Protein AF-A0A1C7MJ15-F1 (afdb_monomer)

pLDDT: mean 75.65, std 23.58, range [19.42, 98.5]

Secondary structure (DSSP, 8-state):
----------------SSS---SSHHHHHHHTTSS------TT---SS-------S-EEEEEE---S---SSSEEEEEEEEPPPPBS---B-TTT-PBPP--B-HHHHHHHHHHHHHHIIIII-TTSTT-BTT---SS--GGGEEEEEE-STT-SHHHHHHHHHHHHHS---TTSEEE-TTS-EEEPHHHH------EEE-TTT-TTTTTTTT-HHHHHHHHHHHTSHHHHHHHHHHHHHHHHHGGGSTTS---GGGHHHHHHHHHHH-TT--SSPPTT-EEEEEEEPPGGGPPPEEEEEEE-TTT--SPEEEPPTT---TT-EEHHHHHHHHGGG---SHHHHHHHHT-SSTTTGGGG--

Radius of gyration: 23.93 Å; Cα contacts (8 Å, |Δi|>4): 622; chains: 1; bounding box: 67×89×54 Å

Foldseek 3Di:
DDDDDDDDDDDDDDDDDDPDDPFFDLLLLVLLVVDDDDPPPPPDDDDADDNAPPLFFKFKKFADDDPDDADFEFRIKTKTWFFFFWPAWAADLQQRATAATGHDPRRLQQLLLLLLLVLCQAVDPPHSHHNPPADQAAHDLVRMAIEGECGRNHCRRVSSVVSSVCNNHPAEQVLWDQDPVRDIDADPPNNDHDHDYHYQYQQAHVRSPLSHLQQVSSVVSVVVCVDPVNVVVQVVCVVVLVVCVVVQDPDDSRSSRVVSSQVVVCSVPVVSDDHQAHRKMKMWTWTDDHPPPAIFTWIWIARTNVGSDTDTRDPPPDPDPSHGGPVVVCVVRVVSTDRDPCSSCVNRVNCVTSPNVVVND

Nearest PDB structures (foldseek):
  9f9p-assembly1_A  TM=3.723E-01  e=2.523E+00  Trypanosoma cruzi
  9bgm-assembly1_c  TM=3.874E-01  e=7.652E+00  Pseudomonas phage vB_PaeP_DEV
  7okv-assembly1_A  TM=1.945E-01  e=2.835E+00  Homo sapiens

Mean predicted aligned error: 11.23 Å

Organism: Grifola frondosa (NCBI:txid5627)

Sequence (361 aa):
MRSLDHPSGRRPHSQDSICTYRFWIVSCIQALNSQEHDLQRLIQFEGQRATFRMTQAIDLRVENVPAEVIGVLSAGVVLFARHGDRLEFFQDPFTYDPSGTTLTPLGSVQEFQLGTFLRSTYLNQHSPSFIEGISADVVDINQLIVRADAAGEGNIILQSVTGLLQGLFPPTPHNNITLANGTTVITPLGGYQYIPVESVEPDEDISLNSFTSCPNFDQHTADFYASPLFLAEAAQAAPFLAELQPFADNRSIDFTNMFNIFDFATALDPEVAGIVDYAAVVALELHGGAHGAEPTVSIKFKNGTSDPKLHTLHLFGSHATNGVPLSQFIDLLAPAAVNSTQEWCTLCNQTTLRGCSVFNT

Solvent-accessible surface area (backbone atoms only — not comparable to full-atom values): 20496 Å² total; per-residue (Å²): 134,89,79,90,84,88,90,86,85,85,84,84,89,75,94,84,83,89,87,83,87,80,57,62,63,55,37,46,48,56,44,64,72,74,63,90,78,80,97,81,57,94,83,56,98,74,79,98,73,86,82,54,82,73,76,50,44,34,44,38,36,42,46,43,87,66,101,72,68,89,32,76,46,24,45,26,37,42,33,40,28,34,40,28,41,50,55,74,65,51,54,42,72,53,52,58,48,51,37,62,42,46,59,35,76,66,6,37,51,34,13,22,51,41,13,37,50,50,25,54,40,35,54,28,86,86,30,87,50,19,33,65,88,57,60,55,70,61,79,52,72,90,36,48,47,40,35,22,40,48,40,53,41,37,59,34,39,53,50,18,49,52,24,19,46,46,27,41,38,46,54,30,72,80,38,53,50,76,43,97,86,72,51,73,50,57,35,66,85,64,6,46,64,90,73,78,68,45,74,38,42,42,60,80,38,49,72,68,50,63,62,44,87,17,57,47,50,31,50,49,43,52,50,48,63,69,29,72,68,46,48,51,49,40,63,68,45,43,67,60,36,65,69,40,43,86,76,46,68,92,56,70,66,51,68,72,36,44,66,49,52,49,52,52,45,32,72,76,38,79,83,54,80,90,66,84,43,48,26,14,37,40,37,42,38,35,27,33,19,53,94,78,44,76,38,21,41,26,42,28,40,26,59,14,76,84,42,92,53,75,42,80,53,71,57,97,87,41,84,55,88,70,34,44,48,45,66,60,54,48,66,74,45,52,88,61,42,58,80,43,68,69,55,43,22,61,69,19,69,31,55,66,60,60,63,20,44,83,74,68,121

Structure (mmCIF, N/CA/C/O backbone):
data_AF-A0A1C7MJ15-F1
#
_entry.id   AF-A0A1C7MJ15-F1
#
loop_
_atom_site.group_PDB
_atom_site.id
_atom_site.type_symbol
_atom_site.label_atom_id
_atom_site.label_alt_id
_atom_site.label_comp_id
_atom_site.label_asym_id
_atom_site.label_entity_id
_atom_site.label_seq_id
_atom_site.pdbx_PDB_ins_code
_atom_site.Cartn_x
_atom_site.Cartn_y
_atom_site.Cartn_z
_atom_site.occupancy
_atom_site.B_iso_or_equiv
_atom_site.auth_seq_id
_atom_site.auth_comp_id
_atom_site.auth_asym_id
_atom_site.auth_atom_id
_atom_site.pdbx_PDB_model_num
ATOM 1 N N . MET A 1 1 ? -33.254 65.081 23.311 1.00 33.97 1 MET A N 1
ATOM 2 C CA . MET A 1 1 ? -32.796 64.955 21.911 1.00 33.97 1 MET A CA 1
ATOM 3 C C . MET A 1 1 ? -31.736 63.862 21.867 1.00 33.97 1 MET A C 1
ATOM 5 O O . MET A 1 1 ? -30.704 64.095 22.468 1.00 33.97 1 MET A O 1
ATOM 9 N N . ARG A 1 2 ? -32.072 62.717 21.230 1.00 29.64 2 ARG A N 1
ATOM 10 C CA . ARG A 1 2 ? -31.244 61.679 20.541 1.00 29.64 2 ARG A CA 1
ATOM 11 C C . ARG A 1 2 ? -29.951 61.199 21.247 1.00 29.64 2 ARG A C 1
ATOM 13 O O . ARG A 1 2 ? -29.119 62.036 21.542 1.00 29.64 2 ARG A O 1
ATOM 20 N N . SER A 1 3 ? -29.614 59.920 21.462 1.00 28.12 3 SER A N 1
ATOM 21 C CA . SER A 1 3 ? -30.084 58.552 21.110 1.00 28.12 3 SER A CA 1
ATOM 22 C C . SER A 1 3 ? -29.228 57.588 21.990 1.00 28.12 3 SER A C 1
ATOM 24 O O . SER A 1 3 ? -28.028 57.834 22.054 1.00 28.12 3 SER A O 1
ATOM 26 N N . LEU A 1 4 ? -29.745 56.729 22.895 1.00 31.31 4 LEU A N 1
ATOM 27 C CA . LEU A 1 4 ? -30.066 55.268 22.789 1.00 31.31 4 LEU A CA 1
ATOM 28 C C . LEU A 1 4 ? -29.073 54.447 21.924 1.00 31.31 4 LEU A C 1
ATOM 30 O O . LEU A 1 4 ? -28.768 54.914 20.830 1.00 31.31 4 LEU A O 1
ATOM 34 N N . ASP A 1 5 ? -28.574 53.235 22.234 1.00 29.94 5 ASP A N 1
ATOM 35 C CA . ASP A 1 5 ? -28.727 52.239 23.323 1.00 29.94 5 ASP A CA 1
ATOM 36 C C . ASP A 1 5 ? -27.620 51.141 23.175 1.00 29.94 5 ASP A C 1
ATOM 38 O O . ASP A 1 5 ? -26.821 51.186 22.239 1.00 29.94 5 ASP A O 1
ATOM 42 N N . HIS A 1 6 ? -27.562 50.170 24.099 1.00 27.00 6 HIS A N 1
ATOM 43 C CA . HIS A 1 6 ? -26.529 49.121 24.294 1.00 27.00 6 HIS A CA 1
ATOM 44 C C . HIS A 1 6 ? -26.748 47.815 23.427 1.00 27.00 6 HIS A C 1
ATOM 46 O O . HIS A 1 6 ? -27.535 47.862 22.487 1.00 27.00 6 HIS A O 1
ATOM 52 N N . PRO A 1 7 ? -26.041 46.666 23.628 1.00 50.03 7 PRO A N 1
ATOM 53 C CA . PRO A 1 7 ? -25.280 45.890 22.621 1.00 50.03 7 PRO A CA 1
ATOM 54 C C . PRO A 1 7 ? -25.949 44.591 22.081 1.00 50.03 7 PRO A C 1
ATOM 56 O O . PRO A 1 7 ? -26.796 44.014 22.751 1.00 50.03 7 PRO A O 1
ATOM 59 N N . SER A 1 8 ? -25.523 44.057 20.915 1.00 24.91 8 SER A N 1
ATOM 60 C CA . SER A 1 8 ? -25.601 42.612 20.547 1.00 24.91 8 SER A CA 1
ATOM 61 C C . SER A 1 8 ? -25.063 42.291 19.132 1.00 24.91 8 SER A C 1
ATOM 63 O O . SER A 1 8 ? -25.245 43.071 18.206 1.00 24.91 8 SER A O 1
ATOM 65 N N . GLY A 1 9 ? -24.493 41.086 18.953 1.00 23.42 9 GLY A N 1
ATOM 66 C CA . GLY A 1 9 ? -24.877 40.211 17.829 1.00 23.42 9 GLY A CA 1
ATOM 67 C C . GLY A 1 9 ? -23.938 40.010 16.623 1.00 23.42 9 GLY A C 1
ATOM 68 O O . GLY A 1 9 ? -23.895 40.833 15.723 1.00 23.42 9 GLY A O 1
ATOM 69 N N . ARG A 1 10 ? -23.390 38.782 16.545 1.00 23.80 10 ARG A N 1
ATOM 70 C CA . ARG A 1 10 ? -23.118 37.946 15.344 1.00 23.80 10 ARG A CA 1
ATOM 71 C C . ARG A 1 10 ? -22.012 38.366 14.354 1.00 23.80 10 ARG A C 1
ATOM 73 O O . ARG A 1 10 ? -22.190 39.249 13.527 1.00 23.80 10 ARG A O 1
ATOM 80 N N . ARG A 1 11 ? -20.939 37.561 14.319 1.00 24.14 11 ARG A N 1
ATOM 81 C CA . ARG A 1 11 ? -20.181 37.263 13.086 1.00 24.14 11 ARG A CA 1
ATOM 82 C C . ARG A 1 11 ? -20.786 36.010 12.429 1.00 24.14 11 ARG A C 1
ATOM 84 O O . ARG A 1 11 ? -21.105 35.083 13.175 1.00 24.14 11 ARG A O 1
ATOM 91 N N . PRO A 1 12 ? -20.959 35.956 11.098 1.00 26.78 12 PRO A N 1
ATOM 92 C CA . PRO A 1 12 ? -21.366 34.744 10.404 1.00 26.78 12 PRO A CA 1
ATOM 93 C C . PRO A 1 12 ? -20.171 33.862 10.002 1.00 26.78 12 PRO A C 1
ATOM 95 O O . PRO A 1 12 ? -19.040 34.322 9.868 1.00 26.78 12 PRO A O 1
ATOM 98 N N . HIS A 1 13 ? -20.517 32.588 9.840 1.00 27.05 13 HIS A N 1
ATOM 99 C CA . HIS A 1 13 ? -19.776 31.403 9.414 1.00 27.05 13 HIS A CA 1
ATOM 100 C C . HIS A 1 13 ? -18.853 31.525 8.187 1.00 27.05 13 HIS A C 1
ATOM 102 O O . HIS A 1 13 ? -19.197 32.165 7.198 1.00 27.05 13 HIS A O 1
ATOM 108 N N . SER A 1 14 ? -17.744 30.781 8.245 1.00 25.73 14 SER A N 1
ATOM 109 C CA . SER A 1 14 ? -17.319 29.710 7.306 1.00 25.73 14 SER A CA 1
ATOM 110 C C . SER A 1 14 ? -16.142 28.994 8.010 1.00 25.73 14 SER A C 1
ATOM 112 O O . SER A 1 14 ? -15.111 29.606 8.242 1.00 25.73 14 SER A O 1
ATOM 114 N N . GLN A 1 15 ? -16.266 27.843 8.690 1.00 27.19 15 GLN A N 1
ATOM 115 C CA . GLN A 1 15 ? -16.559 26.492 8.186 1.00 27.19 15 GLN A CA 1
ATOM 116 C C . GLN A 1 15 ? -16.455 26.387 6.670 1.00 27.19 15 GLN A C 1
ATOM 118 O O . GLN A 1 15 ? -17.468 26.530 6.012 1.00 27.19 15 GLN A O 1
ATOM 123 N N . ASP A 1 16 ? -15.227 26.234 6.166 1.00 24.45 16 ASP A N 1
ATOM 124 C CA . ASP A 1 16 ? -14.891 25.567 4.896 1.00 24.45 16 ASP A CA 1
ATOM 125 C C . ASP A 1 16 ? -13.363 25.593 4.713 1.00 24.45 16 ASP A C 1
ATOM 127 O O . ASP A 1 16 ? -12.819 26.480 4.062 1.00 24.45 16 ASP A O 1
ATOM 131 N N . SER A 1 17 ? -12.629 24.667 5.345 1.00 23.62 17 SER A N 1
ATOM 132 C CA . SER A 1 17 ? -11.206 24.423 5.003 1.00 23.62 17 SER A CA 1
ATOM 133 C C . SER A 1 17 ? -10.678 23.022 5.355 1.00 23.62 17 SER A C 1
ATOM 135 O O . SER A 1 17 ? -9.498 22.764 5.157 1.00 23.62 17 SER A O 1
ATOM 137 N N . ILE A 1 18 ? -11.499 22.098 5.874 1.00 23.34 18 ILE A N 1
ATOM 138 C CA . ILE A 1 18 ? -11.002 20.799 6.388 1.00 23.34 18 ILE A CA 1
ATOM 139 C C . ILE A 1 18 ? -11.317 19.619 5.442 1.00 23.34 18 ILE A C 1
ATOM 141 O O . ILE A 1 18 ? -10.916 18.491 5.686 1.00 23.34 18 ILE A O 1
ATOM 145 N N . CYS A 1 19 ? -11.946 19.856 4.289 1.00 19.95 19 CYS A N 1
ATOM 146 C CA . CYS A 1 19 ? -12.308 18.796 3.339 1.00 19.95 19 CYS A CA 1
ATOM 147 C C . CYS A 1 19 ? -11.664 18.981 1.957 1.00 19.95 19 CYS A C 1
ATOM 149 O O . CYS A 1 19 ? -12.378 19.025 0.967 1.00 19.95 19 CYS A O 1
ATOM 151 N N . THR A 1 20 ? -10.333 19.076 1.861 1.00 22.47 20 THR A N 1
ATOM 152 C CA . THR A 1 20 ? -9.628 19.026 0.557 1.00 22.47 20 THR A CA 1
ATOM 153 C C . THR A 1 20 ? -8.150 18.646 0.720 1.00 22.47 20 THR A C 1
ATOM 155 O O . THR A 1 20 ? -7.262 19.411 0.374 1.00 22.47 20 THR A O 1
ATOM 158 N N . TYR A 1 21 ? -7.859 17.455 1.251 1.00 26.75 21 TYR A N 1
ATOM 159 C CA . TYR A 1 21 ? -6.501 16.880 1.208 1.00 26.75 21 TYR A CA 1
ATOM 160 C C . TYR A 1 21 ? -6.553 15.379 0.877 1.00 26.75 21 TYR A C 1
ATOM 162 O O . TYR A 1 21 ? -6.098 14.514 1.626 1.00 26.75 21 TYR A O 1
ATOM 170 N N . ARG A 1 22 ? -7.160 15.059 -0.270 1.00 30.44 22 ARG A N 1
ATOM 171 C CA . ARG A 1 22 ? -7.011 13.764 -0.953 1.00 30.44 22 ARG A CA 1
ATOM 172 C C . ARG A 1 22 ? -5.872 13.934 -1.981 1.00 30.44 22 ARG A C 1
ATOM 174 O O . ARG A 1 22 ? -5.775 15.019 -2.535 1.00 30.44 22 ARG A O 1
ATOM 181 N N . PHE A 1 23 ? -5.048 12.904 -2.218 1.00 27.72 23 PHE A N 1
ATOM 182 C CA . PHE A 1 23 ? -4.055 12.784 -3.324 1.00 27.72 23 PHE A CA 1
ATOM 183 C C . PHE A 1 23 ? -2.546 13.078 -3.123 1.00 27.72 23 PHE A C 1
ATOM 185 O O . PHE A 1 23 ? -1.834 13.172 -4.114 1.00 27.72 23 PHE A O 1
ATOM 192 N N . TRP A 1 24 ? -1.977 13.110 -1.911 1.00 25.28 24 TRP A N 1
ATOM 193 C CA . TRP A 1 24 ? -0.539 13.462 -1.786 1.00 25.28 24 TRP A CA 1
ATOM 194 C C . TRP A 1 24 ? 0.456 12.290 -1.687 1.00 25.28 24 TRP A C 1
ATOM 196 O O . TRP A 1 24 ? 1.574 12.395 -2.184 1.00 25.28 24 TRP A O 1
ATOM 206 N N . ILE A 1 25 ? 0.107 11.170 -1.045 1.00 32.34 25 ILE A N 1
ATOM 207 C CA . ILE A 1 25 ? 1.150 10.236 -0.566 1.00 32.34 25 ILE A CA 1
ATOM 208 C C . ILE A 1 25 ? 1.485 9.125 -1.572 1.00 32.34 25 ILE A C 1
ATOM 210 O O . ILE A 1 25 ? 2.656 8.776 -1.716 1.00 32.34 25 ILE A O 1
ATOM 214 N N . VAL A 1 26 ? 0.504 8.610 -2.319 1.00 30.52 26 VAL A N 1
ATOM 215 C CA . VAL A 1 26 ? 0.747 7.487 -3.246 1.00 30.52 26 VAL A CA 1
ATOM 216 C C . VAL A 1 26 ? 1.611 7.925 -4.429 1.00 30.52 26 VAL A C 1
ATOM 218 O O . VAL A 1 26 ? 2.593 7.260 -4.761 1.00 30.52 26 VAL A O 1
ATOM 221 N N . SER A 1 27 ? 1.348 9.128 -4.947 1.00 27.78 27 SER A N 1
ATOM 222 C CA . SER A 1 27 ? 2.175 9.774 -5.966 1.00 27.78 27 SER A CA 1
ATOM 223 C C . SER A 1 27 ? 3.598 10.035 -5.474 1.00 27.78 27 SER A C 1
ATOM 225 O O . SER A 1 27 ? 4.510 10.037 -6.280 1.00 27.78 27 SER A O 1
ATOM 227 N N . CYS A 1 28 ? 3.832 10.202 -4.167 1.00 26.39 28 CYS A N 1
ATOM 228 C CA . CYS A 1 28 ? 5.169 10.449 -3.629 1.00 26.39 28 CYS A CA 1
ATOM 229 C C . CYS A 1 28 ? 6.007 9.166 -3.512 1.00 26.39 28 CYS A C 1
ATOM 231 O O . CYS A 1 28 ? 7.186 9.156 -3.858 1.00 26.39 28 CYS A O 1
ATOM 233 N N . ILE A 1 29 ? 5.383 8.057 -3.108 1.00 31.22 29 ILE A N 1
ATOM 234 C CA . ILE A 1 29 ? 6.012 6.726 -3.088 1.00 31.22 29 ILE A CA 1
ATOM 235 C C . ILE A 1 29 ? 6.327 6.262 -4.525 1.00 31.22 29 ILE A C 1
ATOM 237 O O . ILE A 1 29 ? 7.375 5.668 -4.764 1.00 31.22 29 ILE A O 1
ATOM 241 N N . GLN A 1 30 ? 5.481 6.616 -5.500 1.00 30.39 30 GLN A N 1
ATOM 242 C CA . GLN A 1 30 ? 5.707 6.341 -6.925 1.00 30.39 30 GLN A CA 1
ATOM 243 C C . GLN A 1 30 ? 6.674 7.346 -7.595 1.00 30.39 30 GLN A C 1
ATOM 245 O O . GLN A 1 30 ? 7.503 6.941 -8.406 1.00 30.39 30 GLN A O 1
ATOM 250 N N . ALA A 1 31 ? 6.664 8.632 -7.221 1.00 25.11 31 ALA A N 1
ATOM 251 C CA . ALA A 1 31 ? 7.573 9.658 -7.754 1.00 25.11 31 ALA A CA 1
ATOM 252 C C . ALA A 1 31 ? 9.009 9.528 -7.229 1.00 25.11 31 ALA A C 1
ATOM 254 O O . ALA A 1 31 ? 9.946 9.928 -7.924 1.00 25.11 31 ALA A O 1
ATOM 255 N N . LEU A 1 32 ? 9.216 8.902 -6.063 1.00 27.42 32 LEU A N 1
ATOM 256 C CA . LEU A 1 32 ? 10.549 8.524 -5.572 1.00 27.42 32 LEU A CA 1
ATOM 257 C C . LEU A 1 32 ? 11.255 7.484 -6.465 1.00 27.42 32 LEU A C 1
ATOM 259 O O . LEU A 1 32 ? 12.445 7.243 -6.288 1.00 27.42 32 LEU A O 1
ATOM 263 N N . ASN A 1 33 ? 10.556 6.928 -7.457 1.00 30.34 33 ASN A N 1
ATOM 264 C CA . ASN A 1 33 ? 11.110 6.058 -8.493 1.00 30.34 33 ASN A CA 1
ATOM 265 C C . ASN A 1 33 ? 11.647 6.848 -9.714 1.00 30.34 33 ASN A C 1
ATOM 267 O O . ASN A 1 33 ? 12.332 6.270 -10.546 1.00 30.34 33 ASN A O 1
ATOM 271 N N . SER A 1 34 ? 11.350 8.155 -9.827 1.00 27.22 34 SER A N 1
ATOM 272 C CA . SER A 1 34 ? 11.637 8.992 -11.016 1.00 27.22 34 SER A CA 1
ATOM 273 C C . SER A 1 34 ? 12.800 9.984 -10.856 1.00 27.22 34 SER A C 1
ATOM 275 O O . SER A 1 34 ? 13.049 10.813 -11.730 1.00 27.22 34 SER A O 1
ATOM 277 N N . GLN A 1 35 ? 13.523 9.930 -9.738 1.00 24.81 35 GLN A N 1
ATOM 278 C CA . GLN A 1 35 ? 14.730 10.730 -9.527 1.00 24.81 35 GLN A CA 1
ATOM 279 C C . GLN A 1 35 ? 15.922 9.784 -9.393 1.00 24.81 35 GLN A C 1
ATOM 281 O O . GLN A 1 35 ? 16.276 9.352 -8.297 1.00 24.81 35 GLN A O 1
ATOM 286 N N . GLU A 1 36 ? 16.511 9.453 -10.543 1.00 31.14 36 GLU A N 1
ATOM 287 C CA . GLU A 1 36 ? 17.821 8.817 -10.652 1.00 31.14 36 GLU A CA 1
ATOM 288 C C . GLU A 1 36 ? 18.853 9.594 -9.832 1.00 31.14 36 GLU A C 1
ATOM 290 O O . GLU A 1 36 ? 19.217 10.708 -10.188 1.00 31.14 36 GLU A O 1
ATOM 295 N N . HIS A 1 37 ? 19.344 8.984 -8.757 1.00 24.02 37 HIS A N 1
ATOM 296 C CA . HIS A 1 37 ? 20.747 9.020 -8.353 1.00 24.02 37 HIS A CA 1
ATOM 297 C C . HIS A 1 37 ? 21.013 7.785 -7.469 1.00 24.02 37 HIS A C 1
ATOM 299 O O . HIS A 1 37 ? 20.326 7.573 -6.473 1.00 24.02 37 HIS A O 1
ATOM 305 N N . ASP A 1 38 ? 22.031 7.009 -7.854 1.00 26.08 38 ASP A N 1
ATOM 306 C CA . ASP A 1 38 ? 22.721 5.943 -7.103 1.00 26.08 38 ASP A CA 1
ATOM 307 C C . ASP A 1 38 ? 22.160 4.503 -7.115 1.00 26.08 38 ASP A C 1
ATOM 309 O O . ASP A 1 38 ? 21.721 3.959 -6.104 1.00 26.08 38 ASP A O 1
ATOM 313 N N . LEU A 1 39 ? 22.390 3.803 -8.235 1.00 25.59 39 LEU A N 1
ATOM 314 C CA . LEU A 1 39 ? 22.576 2.341 -8.281 1.00 25.59 39 LEU A CA 1
ATOM 315 C C . LEU A 1 39 ? 24.065 1.979 -8.098 1.00 25.59 39 LEU A C 1
ATOM 317 O O . LEU A 1 39 ? 24.718 1.474 -9.004 1.00 25.59 39 LEU A O 1
ATOM 321 N N . GLN A 1 40 ? 24.626 2.274 -6.921 1.00 22.27 40 GLN A N 1
ATOM 322 C CA . GLN A 1 40 ? 25.949 1.765 -6.504 1.00 22.27 40 GLN A CA 1
ATOM 323 C C . GLN A 1 40 ? 25.999 1.285 -5.042 1.00 22.27 40 GLN A C 1
ATOM 325 O O . GLN A 1 40 ? 27.068 1.191 -4.443 1.00 22.27 40 GLN A O 1
ATOM 330 N N . ARG A 1 41 ? 24.859 0.940 -4.431 1.00 23.42 41 ARG A N 1
ATOM 331 C CA . ARG A 1 41 ? 24.815 0.492 -3.025 1.00 23.42 41 ARG A CA 1
ATOM 332 C C . ARG A 1 41 ? 23.934 -0.733 -2.800 1.00 23.42 41 ARG A C 1
ATOM 334 O O . ARG A 1 41 ? 23.117 -0.749 -1.888 1.00 23.42 41 ARG A O 1
ATOM 341 N N . LEU A 1 42 ? 24.143 -1.793 -3.580 1.00 24.25 42 LEU A N 1
ATOM 342 C CA . LEU A 1 42 ? 23.574 -3.104 -3.240 1.00 24.25 42 LEU A CA 1
ATOM 343 C C . LEU A 1 42 ? 24.348 -3.823 -2.114 1.00 24.25 42 LEU A C 1
ATOM 345 O O . LEU A 1 42 ? 23.852 -4.797 -1.565 1.00 24.25 42 LEU A O 1
ATOM 349 N N . ILE A 1 43 ? 25.509 -3.310 -1.677 1.00 24.42 43 ILE A N 1
ATOM 350 C CA . ILE A 1 43 ? 26.205 -3.745 -0.451 1.00 24.42 43 ILE A CA 1
ATOM 351 C C . ILE A 1 43 ? 26.930 -2.543 0.180 1.00 24.42 43 ILE A C 1
ATOM 353 O O . ILE A 1 43 ? 28.133 -2.395 0.011 1.00 24.42 43 ILE A O 1
ATOM 357 N N . GLN A 1 44 ? 26.206 -1.653 0.868 1.00 19.42 44 GLN A N 1
ATOM 358 C CA . GLN A 1 44 ? 26.683 -0.873 2.028 1.00 19.42 44 GLN A CA 1
ATOM 359 C C . GLN A 1 44 ? 25.615 0.144 2.449 1.00 19.42 44 GLN A C 1
ATOM 361 O O . GLN A 1 44 ? 25.313 1.093 1.725 1.00 19.42 44 GLN A O 1
ATOM 366 N N . PHE A 1 45 ? 25.090 -0.038 3.664 1.00 28.56 45 PHE A N 1
ATOM 367 C CA . PHE A 1 45 ? 24.389 1.002 4.413 1.00 28.56 45 PHE A CA 1
ATOM 368 C C . PHE A 1 45 ? 25.261 2.260 4.479 1.00 28.56 45 PHE A C 1
ATOM 370 O O . PHE A 1 45 ? 26.245 2.269 5.208 1.00 28.56 45 PHE A O 1
ATOM 377 N N . GLU A 1 46 ? 24.900 3.309 3.743 1.00 22.03 46 GLU A N 1
ATOM 378 C CA . GLU A 1 46 ? 25.269 4.703 4.016 1.00 22.03 46 GLU A CA 1
ATOM 379 C C . GLU A 1 46 ? 24.487 5.603 3.035 1.00 22.03 46 GLU A C 1
ATOM 381 O O . GLU A 1 46 ? 24.337 5.276 1.863 1.00 22.03 46 GLU A O 1
ATOM 386 N N . GLY A 1 47 ? 23.971 6.737 3.510 1.00 23.05 47 GLY A N 1
ATOM 387 C CA . GLY A 1 47 ? 23.225 7.706 2.695 1.00 23.05 47 GLY A CA 1
ATOM 388 C C . GLY A 1 47 ? 21.706 7.526 2.759 1.00 23.05 47 GLY A C 1
ATOM 389 O O . GLY A 1 47 ? 21.119 6.680 2.100 1.00 23.05 47 GLY A O 1
ATOM 390 N N . GLN A 1 48 ? 21.059 8.337 3.589 1.00 26.55 48 GLN A N 1
ATOM 391 C CA . GLN A 1 48 ? 19.627 8.306 3.871 1.00 26.55 48 GLN A CA 1
ATOM 392 C C . GLN A 1 48 ? 18.761 8.611 2.638 1.00 26.55 48 GLN A C 1
ATOM 394 O O . GLN A 1 48 ? 18.599 9.776 2.288 1.00 26.55 48 GLN A O 1
ATOM 399 N N . ARG A 1 49 ? 18.156 7.582 2.038 1.00 25.88 49 ARG A N 1
ATOM 400 C CA . ARG A 1 49 ? 16.889 7.617 1.280 1.00 25.88 49 ARG A CA 1
ATOM 401 C C . ARG A 1 49 ? 16.424 6.169 1.131 1.00 25.88 49 ARG A C 1
ATOM 403 O O . ARG A 1 49 ? 17.008 5.399 0.383 1.00 25.88 49 ARG A O 1
ATOM 410 N N . ALA A 1 50 ? 15.423 5.781 1.910 1.00 24.27 50 ALA A N 1
ATOM 411 C CA . ALA A 1 50 ? 14.773 4.493 1.739 1.00 24.27 50 ALA A CA 1
ATOM 412 C C . ALA A 1 50 ? 13.736 4.635 0.617 1.00 24.27 50 ALA A C 1
ATOM 414 O O . ALA A 1 50 ? 12.739 5.339 0.779 1.00 24.27 50 ALA A O 1
ATOM 415 N N . THR A 1 51 ? 14.002 4.018 -0.532 1.00 25.11 51 THR A N 1
ATOM 416 C CA . THR A 1 51 ? 13.038 3.904 -1.629 1.00 25.11 51 THR A CA 1
ATOM 417 C C . THR A 1 51 ? 12.055 2.797 -1.268 1.00 25.11 51 THR A C 1
ATOM 419 O O . THR A 1 51 ? 12.368 1.615 -1.380 1.00 25.11 51 THR A O 1
ATOM 422 N N . PHE A 1 52 ? 10.875 3.170 -0.780 1.00 26.22 52 PHE A N 1
ATOM 423 C CA . PHE A 1 52 ? 9.790 2.221 -0.548 1.00 26.22 52 PHE A CA 1
ATOM 424 C C . PHE A 1 52 ? 9.005 2.064 -1.843 1.00 26.22 52 PHE A C 1
ATOM 426 O O . PHE A 1 52 ? 8.394 3.019 -2.304 1.00 26.22 52 PHE A O 1
ATOM 433 N N . ARG A 1 53 ? 8.990 0.865 -2.429 1.00 31.44 53 ARG A N 1
ATOM 434 C CA . ARG A 1 53 ? 7.958 0.498 -3.404 1.00 31.44 53 ARG A CA 1
ATOM 435 C C . ARG A 1 53 ? 6.813 -0.155 -2.637 1.00 31.44 53 ARG A C 1
ATOM 437 O O . ARG A 1 53 ? 6.864 -1.341 -2.339 1.00 31.44 53 ARG A O 1
ATOM 444 N N . MET A 1 54 ? 5.796 0.632 -2.292 1.00 35.69 54 MET A N 1
ATOM 445 C CA . MET A 1 54 ? 4.471 0.094 -1.978 1.00 35.69 54 MET A CA 1
ATOM 446 C C . MET A 1 54 ? 3.567 0.361 -3.167 1.00 35.69 54 MET A C 1
ATOM 448 O O . MET A 1 54 ? 2.874 1.367 -3.239 1.00 35.69 54 MET A O 1
ATOM 452 N N . THR A 1 55 ? 3.650 -0.534 -4.143 1.00 37.06 55 THR A N 1
ATOM 453 C CA . THR A 1 55 ? 2.817 -0.532 -5.349 1.00 37.06 55 THR A CA 1
ATOM 454 C C . THR A 1 55 ? 1.450 -1.181 -5.118 1.00 37.06 55 THR A C 1
ATOM 456 O O . THR A 1 55 ? 0.669 -1.267 -6.050 1.00 37.06 55 THR A O 1
ATOM 459 N N . GLN A 1 56 ? 1.167 -1.642 -3.894 1.00 52.81 56 GLN A N 1
ATOM 460 C CA . GLN A 1 56 ? 0.027 -2.490 -3.545 1.00 52.81 56 GLN A CA 1
ATOM 461 C C . GLN A 1 56 ? -0.380 -2.164 -2.108 1.00 52.81 56 GLN A C 1
ATOM 463 O O . GLN A 1 56 ? 0.199 -2.705 -1.164 1.00 52.81 56 GLN A O 1
ATOM 468 N N . ALA A 1 57 ? -1.279 -1.200 -1.921 1.00 52.12 57 ALA A N 1
ATOM 469 C CA . ALA A 1 57 ? -1.509 -0.623 -0.604 1.00 52.12 57 ALA A CA 1
ATOM 470 C C . ALA A 1 57 ? -2.976 -0.664 -0.180 1.00 52.12 57 ALA A C 1
ATOM 472 O O . ALA A 1 57 ? -3.882 -0.295 -0.924 1.00 52.12 57 ALA A O 1
ATOM 473 N N . ILE A 1 58 ? -3.184 -1.047 1.073 1.00 53.97 58 ILE A N 1
ATOM 474 C CA . ILE A 1 58 ? -4.372 -0.702 1.842 1.00 53.97 58 ILE A CA 1
ATOM 475 C C . ILE A 1 58 ? -4.148 0.719 2.368 1.00 53.97 58 ILE A C 1
ATOM 477 O O . ILE A 1 58 ? -3.229 0.911 3.161 1.00 53.97 58 ILE A O 1
ATOM 481 N N . ASP A 1 59 ? -4.950 1.691 1.922 1.00 47.06 59 ASP A N 1
ATOM 482 C CA . ASP A 1 59 ? -4.973 3.066 2.449 1.00 47.06 59 ASP A CA 1
ATOM 483 C C . ASP A 1 59 ? -6.010 3.127 3.573 1.00 47.06 59 ASP A C 1
ATOM 485 O O . ASP A 1 59 ? -7.221 3.125 3.343 1.00 47.06 59 ASP A O 1
ATOM 489 N N . LEU A 1 60 ? -5.514 3.115 4.806 1.00 44.62 60 LEU A N 1
ATOM 490 C CA . LEU A 1 60 ? -6.323 3.161 6.013 1.00 44.62 60 LEU A CA 1
ATOM 491 C C . LEU A 1 60 ? -6.068 4.481 6.732 1.00 44.62 60 LEU A C 1
ATOM 493 O O . LEU A 1 60 ? -4.965 4.736 7.220 1.00 44.62 60 LEU A O 1
ATOM 497 N N . ARG A 1 61 ? -7.107 5.305 6.836 1.00 58.72 61 ARG A N 1
ATOM 498 C CA . ARG A 1 61 ? -7.073 6.557 7.589 1.00 58.72 61 ARG A CA 1
ATOM 499 C C . ARG A 1 61 ? -7.866 6.392 8.860 1.00 58.72 61 ARG A C 1
ATOM 501 O O . ARG A 1 61 ? -9.054 6.081 8.810 1.00 58.72 61 ARG A O 1
ATOM 508 N N . VAL A 1 62 ? -7.198 6.609 9.982 1.00 55.38 62 VAL A N 1
ATOM 509 C CA . VAL A 1 62 ? -7.827 6.639 11.299 1.00 55.38 62 VAL A CA 1
ATOM 510 C C . VAL A 1 62 ? -7.712 8.063 11.805 1.00 55.38 62 VAL A C 1
ATOM 512 O O . VAL A 1 62 ? -6.609 8.550 12.064 1.00 55.38 62 VAL A O 1
ATOM 515 N N . GLU A 1 63 ? -8.846 8.739 11.908 1.00 54.75 63 GLU A N 1
ATOM 516 C CA . GLU A 1 63 ? -8.906 10.146 12.282 1.00 54.75 63 GLU A CA 1
ATOM 517 C C . GLU A 1 63 ? -9.876 10.319 13.447 1.00 54.75 63 GLU A C 1
ATOM 519 O O . GLU A 1 63 ? -10.986 9.789 13.445 1.00 54.75 63 GLU A O 1
ATOM 524 N N . ASN A 1 64 ? -9.474 11.113 14.437 1.00 52.91 64 ASN A N 1
ATOM 525 C CA . ASN A 1 64 ? -10.419 11.730 15.347 1.00 52.91 64 ASN A CA 1
ATOM 526 C C . ASN A 1 64 ? -10.182 13.239 15.306 1.00 52.91 64 ASN A C 1
ATOM 528 O O . ASN A 1 64 ? -9.101 13.707 15.651 1.00 52.91 64 ASN A O 1
ATOM 532 N N . VAL A 1 65 ? -11.186 14.008 14.881 1.00 41.97 65 VAL A N 1
ATOM 533 C CA . VAL A 1 65 ? -11.096 15.475 14.823 1.00 41.97 65 VAL A CA 1
ATOM 534 C C . VAL A 1 65 ? -12.001 16.102 15.890 1.00 41.97 65 VAL A C 1
ATOM 536 O O . VAL A 1 65 ? -13.069 16.623 15.562 1.00 41.97 65 VAL A O 1
ATOM 539 N N . PRO A 1 66 ? -11.628 16.103 17.183 1.00 43.03 66 PRO A N 1
ATOM 540 C CA . PRO A 1 66 ? -12.154 17.093 18.102 1.00 43.03 66 PRO A CA 1
ATOM 541 C C . PRO A 1 66 ? -11.423 18.427 17.887 1.00 43.03 66 PRO A C 1
ATOM 543 O O . PRO A 1 66 ? -10.220 18.476 17.645 1.00 43.03 66 PRO A O 1
ATOM 546 N N . ALA A 1 67 ? -12.166 19.530 17.990 1.00 38.59 67 ALA A N 1
ATOM 547 C CA . ALA A 1 67 ? -11.710 20.893 17.699 1.00 38.59 67 ALA A CA 1
ATOM 548 C C . ALA A 1 67 ? -10.565 21.422 18.598 1.00 38.59 67 ALA A C 1
ATOM 550 O O . ALA A 1 67 ? -10.094 22.534 18.376 1.00 38.59 67 ALA A O 1
ATOM 551 N N . GLU A 1 68 ? -10.105 20.655 19.589 1.00 42.31 68 GLU A N 1
ATOM 552 C CA . GLU A 1 68 ? -9.026 21.022 20.510 1.00 42.31 68 GLU A CA 1
ATOM 553 C C . GLU A 1 68 ? -8.227 19.764 20.899 1.00 42.31 68 GLU A C 1
ATOM 555 O O . GLU A 1 68 ? -8.528 19.108 21.893 1.00 42.31 68 GLU A O 1
ATOM 560 N N . VAL A 1 69 ? -7.205 19.406 20.114 1.00 46.81 69 VAL A N 1
ATOM 561 C CA . VAL A 1 69 ? -6.204 18.409 20.534 1.00 46.81 69 VAL A CA 1
ATOM 562 C C . VAL A 1 69 ? -5.296 19.073 21.572 1.00 46.81 69 VAL A C 1
ATOM 564 O O . VAL A 1 69 ? -4.549 20.001 21.255 1.00 46.81 69 VAL A O 1
ATOM 567 N N . ILE A 1 70 ? -5.373 18.635 22.831 1.00 42.31 70 ILE A N 1
ATOM 568 C CA . ILE A 1 70 ? -4.552 19.163 23.926 1.00 42.31 70 ILE A CA 1
ATOM 569 C C . ILE A 1 70 ? -3.311 18.272 24.082 1.00 42.31 70 ILE A C 1
ATOM 571 O O . ILE A 1 70 ? -3.312 17.328 24.863 1.00 42.31 70 ILE A O 1
ATOM 575 N N . GLY A 1 71 ? -2.217 18.590 23.381 1.00 51.22 71 GLY A N 1
ATOM 576 C CA . GLY A 1 71 ? -0.897 18.002 23.663 1.00 51.22 71 GLY A CA 1
ATOM 577 C C . GLY A 1 71 ? -0.136 17.464 22.451 1.00 51.22 71 GLY A C 1
ATOM 578 O O . GLY A 1 71 ? -0.347 17.906 21.329 1.00 51.22 71 GLY A O 1
ATOM 579 N N . VAL A 1 72 ? 0.797 16.540 22.722 1.00 51.53 72 VAL A N 1
ATOM 580 C CA . VAL A 1 72 ? 1.752 15.927 21.765 1.00 51.53 72 VAL A CA 1
ATOM 581 C C . VAL A 1 72 ? 1.277 14.534 21.305 1.00 51.53 72 VAL A C 1
ATOM 583 O O . VAL A 1 72 ? 2.065 13.735 20.812 1.00 51.53 72 VAL A O 1
ATOM 586 N N . LEU A 1 73 ? 0.008 14.190 21.546 1.00 59.41 73 LEU A N 1
ATOM 587 C CA . LEU A 1 73 ? -0.556 12.890 21.173 1.00 59.41 73 LEU A CA 1
ATOM 588 C C . LEU A 1 73 ? -0.847 12.832 19.665 1.00 59.41 73 LEU A C 1
ATOM 590 O O . LEU A 1 73 ? -1.005 13.865 19.003 1.00 59.41 73 LEU A O 1
ATOM 594 N N . SER A 1 74 ? -0.907 11.615 19.121 1.00 61.66 74 SER A N 1
ATOM 595 C CA . SER A 1 74 ? -1.264 11.396 17.720 1.00 61.66 74 SER A CA 1
ATOM 596 C C . SER A 1 74 ? -2.723 11.800 17.487 1.00 61.66 74 SER A C 1
ATOM 598 O O . SER A 1 74 ? -3.636 11.275 18.122 1.00 61.66 74 SER A O 1
ATOM 600 N N . ALA A 1 75 ? -2.936 12.744 16.572 1.00 73.81 75 ALA A N 1
ATOM 601 C CA . ALA A 1 75 ? -4.258 13.219 16.163 1.00 73.81 75 ALA A CA 1
ATOM 602 C C . ALA A 1 75 ? -4.898 12.302 15.101 1.00 73.81 75 ALA A C 1
ATOM 604 O O . ALA A 1 75 ? -6.115 12.276 14.936 1.00 73.81 75 ALA A O 1
ATOM 605 N N . GLY A 1 76 ? -4.076 11.529 14.388 1.00 82.88 76 GLY A N 1
ATOM 606 C CA . GLY A 1 76 ? -4.518 10.556 13.397 1.00 82.88 76 GLY A CA 1
ATOM 607 C C . GLY A 1 76 ? -3.344 9.864 12.716 1.00 82.88 76 GLY A C 1
ATOM 608 O O . GLY A 1 76 ? -2.178 10.217 12.929 1.00 82.88 76 GLY A O 1
ATOM 609 N N . VAL A 1 77 ? -3.651 8.869 11.889 1.00 85.50 77 VAL A N 1
ATOM 610 C CA . VAL A 1 77 ? -2.653 8.141 11.100 1.00 85.50 77 VAL A CA 1
ATOM 611 C C . VAL A 1 77 ? -3.198 7.796 9.719 1.00 85.50 77 VAL A C 1
ATOM 613 O O . VAL A 1 77 ? -4.365 7.431 9.573 1.00 85.50 77 VAL A O 1
ATOM 616 N N . VAL A 1 78 ? -2.327 7.886 8.715 1.00 86.06 78 VAL A N 1
ATOM 617 C CA . VAL A 1 78 ? -2.536 7.291 7.391 1.00 86.06 78 VAL A CA 1
ATOM 618 C C . VAL A 1 78 ? -1.596 6.102 7.261 1.00 86.06 78 VAL A C 1
ATOM 620 O O . VAL A 1 78 ? -0.385 6.242 7.432 1.00 86.06 78 VAL A O 1
ATOM 623 N N . LEU A 1 79 ? -2.151 4.933 6.980 1.00 86.00 79 LEU A N 1
ATOM 624 C CA . LEU A 1 79 ? -1.417 3.682 6.857 1.00 86.00 79 LEU A CA 1
ATOM 625 C C . LEU A 1 79 ? -1.473 3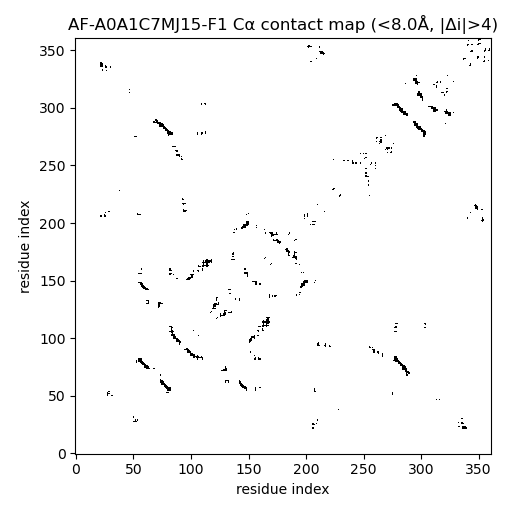.221 5.405 1.00 86.00 79 LEU A C 1
ATOM 627 O O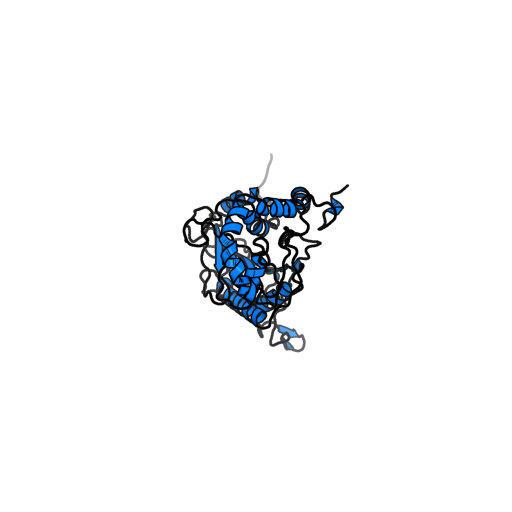 . LEU A 1 79 ? -2.552 3.172 4.825 1.00 86.00 79 LEU A O 1
ATOM 631 N N . PHE A 1 80 ? -0.317 2.855 4.863 1.00 86.25 80 PHE A N 1
ATOM 632 C CA . PHE A 1 80 ? -0.189 2.111 3.615 1.00 86.25 80 PHE A CA 1
ATOM 633 C C . PHE A 1 80 ? 0.341 0.732 3.973 1.00 86.25 80 PHE A C 1
ATOM 635 O O . PHE A 1 80 ? 1.484 0.629 4.419 1.00 86.25 80 PHE A O 1
ATOM 642 N N . ALA A 1 81 ? -0.491 -0.301 3.851 1.00 88.50 81 ALA A N 1
ATOM 643 C CA . ALA A 1 81 ? -0.096 -1.676 4.148 1.00 88.50 81 ALA A CA 1
ATOM 644 C C . ALA A 1 81 ? -0.012 -2.521 2.876 1.00 88.50 81 ALA A C 1
ATOM 646 O O . ALA A 1 81 ? -0.940 -2.505 2.067 1.00 88.50 81 ALA A O 1
ATOM 647 N N . ARG A 1 82 ? 1.089 -3.264 2.722 1.00 89.38 82 ARG A N 1
ATOM 648 C CA . ARG A 1 82 ? 1.235 -4.296 1.692 1.00 89.38 82 ARG A CA 1
ATOM 649 C C . ARG A 1 82 ? 0.327 -5.466 2.044 1.00 89.38 82 ARG A C 1
ATOM 651 O O . ARG A 1 82 ? 0.223 -5.799 3.215 1.00 89.38 82 ARG A O 1
ATOM 658 N N . HIS A 1 83 ? -0.266 -6.095 1.035 1.00 90.75 83 HIS A N 1
ATOM 659 C CA . HIS A 1 83 ? -1.042 -7.319 1.201 1.00 90.75 83 HIS A CA 1
ATOM 660 C C . HIS A 1 83 ? -0.237 -8.466 1.847 1.00 90.75 83 HIS A C 1
ATOM 662 O O . HIS A 1 83 ? 1.001 -8.459 1.899 1.00 90.75 83 HIS A O 1
ATOM 668 N N . GLY A 1 84 ? -0.964 -9.494 2.282 1.00 91.81 84 GLY A N 1
ATOM 669 C CA . GLY A 1 84 ? -0.390 -10.712 2.843 1.00 91.81 84 GLY A CA 1
ATOM 670 C C . GLY A 1 84 ? 0.143 -11.657 1.765 1.00 91.81 84 GLY A C 1
ATOM 671 O O . GLY A 1 84 ? -0.092 -11.464 0.575 1.00 91.81 84 GLY A O 1
ATOM 672 N N . ASP A 1 85 ? 0.827 -12.712 2.191 1.00 92.56 85 ASP A N 1
ATOM 673 C CA . ASP A 1 85 ? 1.337 -13.778 1.334 1.00 92.56 85 ASP A CA 1
ATOM 674 C C . ASP A 1 85 ? 0.309 -14.303 0.320 1.00 92.56 85 ASP A C 1
ATOM 676 O O . ASP A 1 85 ? -0.877 -14.502 0.611 1.00 92.56 85 ASP A O 1
ATOM 680 N N . ARG A 1 86 ? 0.796 -14.542 -0.894 1.00 91.69 86 ARG A N 1
ATOM 681 C CA . ARG A 1 86 ? 0.004 -14.915 -2.064 1.00 91.69 86 ARG A CA 1
ATOM 682 C C . ARG A 1 86 ? 0.720 -15.981 -2.886 1.00 91.69 86 ARG A C 1
ATOM 684 O O . ARG A 1 86 ? 1.906 -16.236 -2.712 1.00 91.69 86 ARG A O 1
ATOM 691 N N . LEU A 1 87 ? -0.018 -16.580 -3.815 1.00 90.31 87 LEU A N 1
ATOM 692 C CA . LEU A 1 87 ? 0.558 -17.424 -4.855 1.00 90.31 87 LEU A CA 1
ATOM 693 C C . LEU A 1 87 ? 1.425 -16.602 -5.827 1.00 90.31 87 LEU A C 1
ATOM 695 O O . LEU A 1 87 ? 1.605 -15.388 -5.685 1.00 90.31 87 LEU A O 1
ATOM 699 N N . GLU A 1 88 ? 1.970 -17.298 -6.823 1.00 84.88 88 GLU A N 1
ATOM 700 C CA . GLU A 1 88 ? 2.784 -16.701 -7.875 1.00 84.88 88 GLU A CA 1
ATOM 701 C C . GLU A 1 88 ? 2.112 -15.469 -8.495 1.00 84.88 88 GLU A C 1
ATOM 703 O O . GLU A 1 88 ? 0.889 -15.397 -8.652 1.00 84.88 88 GLU A O 1
ATOM 708 N N . PHE A 1 89 ? 2.950 -14.501 -8.837 1.00 86.19 89 PHE A N 1
ATOM 709 C CA . PHE A 1 89 ? 2.580 -13.272 -9.500 1.00 86.19 89 PHE A CA 1
ATOM 710 C C . PHE A 1 89 ? 3.587 -12.978 -10.598 1.00 86.19 89 PHE A C 1
ATOM 712 O O . PHE A 1 89 ? 4.771 -13.302 -10.500 1.00 86.19 89 PHE A O 1
ATOM 719 N N . PHE A 1 90 ? 3.086 -12.344 -11.639 1.00 87.56 90 PHE A N 1
ATOM 720 C CA . PHE A 1 90 ? 3.874 -11.790 -12.715 1.00 87.56 90 PHE A CA 1
ATOM 721 C C . PHE A 1 90 ? 3.474 -10.331 -12.926 1.00 87.56 90 PHE A C 1
ATOM 723 O O . PHE A 1 90 ? 2.290 -9.991 -12.871 1.00 87.56 90 PHE A O 1
ATOM 730 N N . GLN A 1 91 ? 4.463 -9.493 -13.206 1.00 85.81 91 GLN A N 1
ATOM 731 C CA . GLN A 1 91 ? 4.288 -8.113 -13.631 1.00 85.81 91 GLN A CA 1
ATOM 732 C C . GLN A 1 91 ? 5.083 -7.876 -14.912 1.00 85.81 91 GLN A C 1
ATOM 734 O O . GLN A 1 91 ? 6.254 -8.250 -14.987 1.00 85.81 91 GLN A O 1
ATOM 739 N N . ASP A 1 92 ? 4.470 -7.259 -15.921 1.00 89.56 92 ASP A N 1
ATOM 740 C CA . ASP A 1 92 ? 5.186 -6.932 -17.152 1.00 89.56 92 ASP A CA 1
ATOM 741 C C . ASP A 1 92 ? 6.353 -5.971 -16.848 1.00 89.56 92 ASP A C 1
ATOM 743 O O . ASP A 1 92 ? 6.137 -4.931 -16.224 1.00 89.56 92 ASP A O 1
ATOM 747 N N . PRO A 1 93 ? 7.598 -6.280 -17.250 1.00 85.38 93 PRO A N 1
ATOM 748 C CA . PRO A 1 93 ? 8.744 -5.454 -16.884 1.00 85.38 93 PRO A CA 1
ATOM 749 C C . PRO A 1 93 ? 8.764 -4.084 -17.578 1.00 85.38 93 PRO A C 1
ATOM 751 O O . PRO A 1 93 ? 9.456 -3.192 -17.103 1.00 85.38 93 PRO A O 1
ATOM 754 N N . PHE A 1 94 ? 8.028 -3.881 -18.675 1.00 86.25 94 PHE A N 1
ATOM 755 C CA . PHE A 1 94 ? 8.026 -2.622 -19.427 1.00 86.25 94 PHE A CA 1
ATOM 756 C C . PHE A 1 94 ? 6.802 -1.761 -19.126 1.00 86.25 94 PHE A C 1
ATOM 758 O O . PHE A 1 94 ? 6.958 -0.559 -18.926 1.00 86.25 94 PHE A O 1
ATOM 765 N N . THR A 1 95 ? 5.609 -2.357 -19.080 1.00 85.56 95 THR A N 1
ATOM 766 C CA . THR A 1 95 ? 4.356 -1.620 -18.819 1.00 85.56 95 THR A CA 1
ATOM 767 C C . THR A 1 95 ? 3.949 -1.636 -17.352 1.00 85.56 95 THR A C 1
ATOM 769 O O . THR A 1 95 ? 3.049 -0.906 -16.941 1.00 85.56 95 THR A O 1
ATOM 772 N N . TYR A 1 96 ? 4.595 -2.485 -16.545 1.00 81.81 96 TYR A N 1
ATOM 773 C CA . TYR A 1 96 ? 4.260 -2.713 -15.141 1.00 81.81 96 TYR A CA 1
ATOM 774 C C . TYR A 1 96 ? 2.830 -3.230 -14.937 1.00 81.81 96 TYR A C 1
ATOM 776 O O . TYR A 1 96 ? 2.316 -3.211 -13.813 1.00 81.81 96 TYR A O 1
ATOM 784 N N . ASP A 1 97 ? 2.198 -3.746 -15.993 1.00 85.06 97 ASP A N 1
ATOM 785 C CA . ASP A 1 97 ? 0.873 -4.337 -15.895 1.00 85.06 97 ASP A CA 1
ATOM 786 C C . ASP A 1 97 ? 0.935 -5.625 -15.055 1.00 85.06 97 ASP A C 1
ATOM 788 O O . ASP A 1 97 ? 1.714 -6.537 -15.360 1.00 85.06 97 ASP A O 1
ATOM 792 N N . PRO A 1 98 ? 0.137 -5.716 -13.980 1.00 84.25 98 PRO A N 1
ATOM 793 C CA . PRO A 1 98 ? 0.128 -6.878 -13.107 1.00 84.25 98 PRO A CA 1
ATOM 794 C C . PRO A 1 98 ? -0.734 -8.017 -13.670 1.00 84.25 98 PRO A C 1
ATOM 796 O O . PRO A 1 98 ? -1.724 -7.801 -14.371 1.00 84.25 98 PRO A O 1
ATOM 799 N N . SER A 1 99 ? -0.391 -9.249 -13.295 1.00 87.00 99 SER A N 1
ATOM 800 C CA . SER A 1 99 ? -1.222 -10.440 -13.499 1.00 87.00 99 SER A CA 1
ATOM 801 C C . SER A 1 99 ? -2.011 -10.808 -12.238 1.00 87.00 99 SER A C 1
ATOM 803 O O . SER A 1 99 ? -1.569 -10.559 -11.117 1.00 87.00 99 SER A O 1
ATOM 805 N N . GLY A 1 100 ? -3.160 -11.462 -12.413 1.00 87.56 100 GLY A N 1
ATOM 806 C CA . GLY A 1 100 ? -3.978 -11.913 -11.289 1.00 87.56 100 GLY A CA 1
ATOM 807 C C . GLY A 1 100 ? -3.283 -12.981 -10.443 1.00 87.56 100 GLY A C 1
ATOM 808 O O . GLY A 1 100 ? -2.651 -13.893 -10.973 1.00 87.56 100 GLY A O 1
ATOM 809 N N . THR A 1 101 ? -3.464 -12.907 -9.125 1.00 91.06 101 THR A N 1
ATOM 810 C CA . THR A 1 101 ? -2.931 -13.879 -8.161 1.00 91.06 101 THR A CA 1
ATOM 811 C C . THR A 1 101 ? -3.983 -14.245 -7.106 1.00 91.06 101 THR A C 1
ATOM 813 O O . THR A 1 101 ? -5.164 -13.923 -7.236 1.00 91.06 101 THR A O 1
ATOM 816 N N . THR A 1 102 ? -3.615 -15.020 -6.087 1.00 92.38 102 THR A N 1
ATOM 817 C CA . THR A 1 102 ? -4.536 -15.491 -5.042 1.00 92.38 102 THR A CA 1
ATOM 818 C C . THR A 1 102 ? -3.883 -15.406 -3.674 1.00 92.38 102 THR A C 1
ATOM 820 O O . THR A 1 102 ? -2.779 -15.910 -3.483 1.00 92.38 102 THR A O 1
ATOM 823 N N . LEU A 1 103 ? -4.590 -14.805 -2.715 1.00 93.94 103 LEU A N 1
ATOM 824 C CA . LEU A 1 103 ? -4.154 -14.724 -1.327 1.00 93.94 103 LEU A CA 1
ATOM 825 C C . LEU A 1 103 ? -4.092 -16.128 -0.716 1.00 93.94 103 LEU A C 1
ATOM 827 O O . LEU A 1 103 ? -5.029 -16.921 -0.857 1.00 93.94 103 LEU A O 1
ATOM 831 N N . THR A 1 104 ? -3.013 -16.441 -0.004 1.00 94.81 104 THR A N 1
ATOM 832 C CA . THR A 1 104 ? -2.926 -17.705 0.728 1.00 94.81 104 THR A CA 1
ATOM 833 C C . THR A 1 104 ? -3.586 -17.586 2.109 1.00 94.81 104 THR A C 1
ATOM 835 O O . THR A 1 104 ? -3.782 -16.487 2.647 1.00 94.81 104 THR A O 1
ATOM 838 N N . PRO A 1 105 ? -3.897 -18.718 2.767 1.00 95.94 105 PRO A N 1
ATOM 839 C CA . PRO A 1 105 ? -4.269 -18.697 4.178 1.00 95.94 105 PRO A CA 1
ATOM 840 C C . PRO A 1 105 ? -3.194 -18.069 5.079 1.00 95.94 105 PRO A C 1
ATOM 842 O O . PRO A 1 105 ? -3.542 -17.429 6.070 1.00 95.94 105 PRO A O 1
ATOM 845 N N . LEU A 1 106 ? -1.905 -18.215 4.736 1.00 95.69 106 LEU A N 1
ATOM 846 C CA . LEU A 1 106 ? -0.811 -17.559 5.456 1.00 95.69 106 LEU A CA 1
ATOM 847 C C . LEU A 1 106 ? -0.930 -16.037 5.340 1.00 95.69 106 LEU A C 1
ATOM 849 O O . LEU A 1 106 ? -0.863 -15.358 6.363 1.00 95.69 106 LEU A O 1
ATOM 853 N N . GLY A 1 107 ? -1.199 -15.511 4.144 1.00 95.38 107 GLY A N 1
ATOM 854 C CA . GLY A 1 107 ? -1.389 -14.077 3.941 1.00 95.38 107 GLY A CA 1
ATOM 855 C C . GLY A 1 107 ? -2.542 -13.508 4.757 1.00 95.38 107 GLY A C 1
ATOM 856 O O . GLY A 1 107 ? -2.402 -12.466 5.391 1.00 95.38 107 GLY A O 1
ATOM 857 N N . SER A 1 108 ? -3.651 -14.243 4.857 1.00 96.50 108 SER A N 1
ATOM 858 C CA . SER A 1 108 ? -4.773 -13.850 5.724 1.00 96.50 108 SER A CA 1
ATOM 859 C C . SER A 1 108 ? -4.373 -13.773 7.207 1.00 96.50 108 SER A C 1
ATOM 861 O O . SER A 1 108 ? -4.802 -12.868 7.923 1.00 96.50 108 SER A O 1
ATOM 863 N N . VAL A 1 109 ? -3.533 -14.703 7.681 1.00 97.88 109 VAL A N 1
ATOM 864 C CA . VAL A 1 109 ? -3.003 -14.692 9.057 1.00 97.88 109 VAL A CA 1
ATOM 865 C C . VAL A 1 109 ? -2.042 -13.524 9.274 1.00 97.88 109 VAL A C 1
ATOM 867 O O . VAL A 1 109 ? -2.103 -12.885 10.324 1.00 97.88 109 VAL A O 1
ATOM 870 N N . GLN A 1 110 ? -1.177 -13.232 8.302 1.00 97.44 110 GLN A N 1
ATOM 871 C CA . GLN A 1 110 ? -0.228 -12.122 8.384 1.00 97.44 110 GLN A CA 1
ATOM 872 C C . GLN A 1 110 ? -0.948 -10.776 8.514 1.00 97.44 110 GLN A C 1
ATOM 874 O O . GLN A 1 110 ? -0.620 -9.986 9.398 1.00 97.44 110 GLN A O 1
ATOM 879 N N . GLU A 1 111 ? -1.992 -10.556 7.717 1.00 97.94 111 GLU A N 1
ATOM 880 C CA . GLU A 1 111 ? -2.807 -9.343 7.792 1.00 97.94 111 GLU A CA 1
ATOM 881 C C . GLU A 1 111 ? -3.561 -9.231 9.117 1.00 97.94 111 GLU A C 1
ATOM 883 O O . GLU A 1 111 ? -3.553 -8.179 9.754 1.00 97.94 111 GLU A O 1
ATOM 888 N N . PHE A 1 112 ? -4.140 -10.328 9.614 1.00 98.44 112 PHE A N 1
ATOM 889 C CA . PHE A 1 112 ? -4.762 -10.342 10.940 1.00 98.44 112 PHE A CA 1
ATOM 890 C C . PHE A 1 112 ? -3.770 -9.974 12.058 1.00 98.44 112 PHE A C 1
ATOM 892 O O . PHE A 1 112 ? -4.099 -9.224 12.986 1.00 98.44 112 PHE A O 1
ATOM 899 N N . GLN A 1 113 ? -2.534 -10.472 11.976 1.00 98.50 113 GLN A N 1
ATOM 900 C CA . GLN A 1 113 ? -1.467 -10.120 12.913 1.00 98.50 113 GLN A CA 1
ATOM 901 C C . GLN A 1 113 ? -1.069 -8.647 12.793 1.00 98.50 113 GLN A C 1
ATOM 903 O O . GLN A 1 113 ? -0.908 -7.983 13.821 1.00 98.50 113 GLN A O 1
ATOM 908 N N . LEU A 1 114 ? -0.964 -8.116 11.572 1.00 98.00 114 LEU A N 1
ATOM 909 C CA . LEU A 1 114 ? -0.723 -6.695 11.333 1.00 98.00 114 LEU A CA 1
ATOM 910 C C . LEU A 1 114 ? -1.839 -5.837 11.942 1.00 98.00 114 LEU A C 1
ATOM 912 O O . LEU A 1 114 ? -1.551 -4.913 12.699 1.00 98.00 114 LEU A O 1
ATOM 916 N N . GLY A 1 115 ? -3.105 -6.180 11.705 1.00 98.12 115 GLY A N 1
ATOM 917 C CA . GLY A 1 115 ? -4.252 -5.507 12.313 1.00 98.12 115 GLY A CA 1
ATOM 918 C C . GLY A 1 115 ? -4.202 -5.517 13.842 1.00 98.12 115 GLY A C 1
ATOM 919 O O . GLY A 1 115 ? -4.402 -4.487 14.485 1.00 98.12 115 GLY A O 1
ATOM 920 N N . THR A 1 116 ? -3.855 -6.662 14.435 1.00 98.44 116 THR A N 1
ATOM 921 C CA . THR A 1 116 ? -3.694 -6.806 15.892 1.00 98.44 116 THR A CA 1
ATOM 922 C C . THR A 1 116 ? -2.569 -5.914 16.426 1.00 98.44 116 THR A C 1
ATOM 924 O O . THR A 1 116 ? -2.719 -5.264 17.465 1.00 98.44 116 THR A O 1
ATOM 927 N N . PHE A 1 117 ? -1.444 -5.848 15.709 1.00 98.38 117 PHE A N 1
ATOM 928 C CA . PHE A 1 117 ? -0.344 -4.944 16.028 1.00 98.38 117 PHE A CA 1
ATOM 929 C C . PHE A 1 117 ? -0.813 -3.483 15.982 1.00 98.38 117 PHE A C 1
ATOM 931 O O . PHE A 1 117 ? -0.689 -2.780 16.985 1.00 98.38 117 PHE A O 1
ATOM 938 N N . LEU A 1 118 ? -1.441 -3.056 14.883 1.00 97.25 118 LEU A N 1
ATOM 939 C CA . LEU A 1 118 ? -1.942 -1.692 14.695 1.00 97.25 118 LEU A CA 1
ATOM 940 C C . LEU A 1 118 ? -2.977 -1.304 15.760 1.00 97.25 118 LEU A C 1
ATOM 942 O O . LEU A 1 118 ? -2.926 -0.193 16.284 1.00 97.25 118 LEU A O 1
ATOM 946 N N . ARG A 1 119 ? -3.852 -2.233 16.169 1.00 97.25 119 ARG A N 1
ATOM 947 C CA . ARG A 1 119 ? -4.760 -2.046 17.310 1.00 97.25 119 ARG A CA 1
ATOM 948 C C . ARG A 1 119 ? -3.991 -1.722 18.586 1.00 97.25 119 ARG A C 1
ATOM 950 O O . ARG A 1 119 ? -4.328 -0.768 19.284 1.00 97.25 119 ARG A O 1
ATOM 957 N N . SER A 1 120 ? -2.957 -2.502 18.897 1.00 97.25 120 SER A N 1
ATOM 958 C CA . SER A 1 120 ? -2.135 -2.276 20.090 1.00 97.25 120 SER A CA 1
ATOM 959 C C . SER A 1 120 ? -1.349 -0.962 20.031 1.00 97.25 120 SER A C 1
ATOM 961 O O . SER A 1 120 ? -1.084 -0.368 21.073 1.00 97.25 120 SER A O 1
ATOM 963 N N . THR A 1 121 ? -1.007 -0.496 18.827 1.00 95.75 121 THR A N 1
ATOM 964 C CA . THR A 1 121 ? -0.260 0.743 18.597 1.00 95.75 121 THR A CA 1
ATOM 965 C C . THR A 1 121 ? -1.150 1.980 18.658 1.00 95.75 121 THR A C 1
ATOM 967 O O . THR A 1 121 ? -0.772 2.949 19.309 1.00 95.75 121 THR A O 1
ATOM 970 N N . TYR A 1 122 ? -2.320 1.959 18.023 1.00 94.94 122 TYR A N 1
ATOM 971 C CA . TYR A 1 122 ? -3.125 3.163 17.795 1.00 94.94 122 TYR A CA 1
ATOM 972 C C . TYR A 1 122 ? -4.418 3.212 18.614 1.00 94.94 122 TYR A C 1
ATOM 974 O O . TYR A 1 122 ? -4.906 4.300 18.901 1.00 94.94 122 TYR A O 1
ATOM 982 N N . LEU A 1 123 ? -4.963 2.065 19.039 1.00 94.81 123 LEU A N 1
ATOM 983 C CA . LEU A 1 123 ? -6.245 1.986 19.762 1.00 94.81 123 LEU A CA 1
ATOM 984 C C . LEU A 1 123 ? -6.084 1.671 21.260 1.00 94.81 123 LEU A C 1
ATOM 986 O O . LEU A 1 123 ? -7.059 1.674 22.011 1.00 94.81 123 LEU A O 1
ATOM 990 N N . ASN A 1 124 ? -4.863 1.391 21.721 1.00 94.62 124 ASN A N 1
ATOM 991 C CA . ASN A 1 124 ? -4.569 1.175 23.135 1.00 94.62 124 ASN A CA 1
ATOM 992 C C . ASN A 1 124 ? -4.185 2.493 23.813 1.00 94.62 124 ASN A C 1
ATOM 994 O O . ASN A 1 124 ? -3.120 3.029 23.529 1.00 94.62 124 ASN A O 1
ATOM 998 N N . GLN A 1 125 ? -4.984 2.944 24.782 1.00 92.12 125 GLN A N 1
ATOM 999 C CA . GLN A 1 125 ? -4.747 4.173 25.559 1.00 92.12 125 GLN A CA 1
ATOM 1000 C C . GLN A 1 125 ? -3.387 4.251 26.280 1.00 92.12 125 GLN A C 1
ATOM 1002 O O . GLN A 1 125 ? -2.960 5.330 26.675 1.00 92.12 125 GLN A O 1
ATOM 1007 N N . HIS A 1 126 ? -2.706 3.119 26.482 1.00 93.38 126 HIS A N 1
ATOM 1008 C CA . HIS A 1 126 ? -1.373 3.077 27.093 1.00 93.38 126 HIS A CA 1
ATOM 1009 C C . HIS A 1 126 ? -0.233 3.149 26.066 1.00 93.38 126 HIS A C 1
ATOM 1011 O O . HIS A 1 126 ? 0.936 3.163 26.450 1.00 93.38 126 HIS A O 1
ATOM 1017 N N . SER A 1 127 ? -0.550 3.137 24.770 1.00 92.50 127 SER A N 1
ATOM 1018 C CA . SER A 1 127 ? 0.435 3.279 23.704 1.00 92.50 127 SER A CA 1
ATOM 1019 C C . SER A 1 127 ? 0.877 4.739 23.570 1.00 92.50 127 SER A C 1
ATOM 1021 O O . SER A 1 127 ? 0.032 5.634 23.615 1.00 92.50 127 SER A O 1
ATOM 1023 N N . PRO A 1 128 ? 2.170 5.013 23.321 1.00 88.88 128 PRO A N 1
ATOM 1024 C CA . PRO A 1 128 ? 2.634 6.366 23.012 1.00 88.88 128 PRO A CA 1
ATOM 1025 C C . PRO A 1 128 ? 2.078 6.914 21.687 1.00 88.88 128 PRO A C 1
ATOM 1027 O O . PRO A 1 128 ? 2.104 8.122 21.485 1.00 88.88 128 PRO A O 1
ATOM 1030 N N . SER A 1 129 ? 1.585 6.043 20.801 1.00 89.06 129 SER A N 1
ATOM 1031 C CA . SER A 1 129 ? 0.953 6.404 19.523 1.00 89.06 129 SER A CA 1
ATOM 1032 C C . SER A 1 129 ? -0.576 6.299 19.577 1.00 89.06 129 SER A C 1
ATOM 1034 O O . SER A 1 129 ? -1.222 6.211 18.538 1.00 89.06 129 SER A O 1
ATOM 1036 N N . PHE A 1 130 ? -1.174 6.263 20.773 1.00 90.62 130 PHE A N 1
ATOM 1037 C CA . PHE A 1 130 ? -2.627 6.223 20.914 1.00 90.62 130 PHE A CA 1
ATOM 1038 C C . PHE A 1 130 ? -3.290 7.411 20.207 1.00 90.62 130 PHE A C 1
ATOM 1040 O O . PHE A 1 130 ? -2.897 8.559 20.419 1.00 90.62 130 PHE A O 1
ATOM 1047 N N . ILE A 1 131 ? -4.315 7.122 19.405 1.00 86.69 131 ILE A N 1
ATOM 1048 C CA . ILE A 1 131 ? -5.149 8.138 18.767 1.00 86.69 131 ILE A CA 1
ATOM 1049 C C . ILE A 1 131 ? -6.213 8.558 19.772 1.00 86.69 131 ILE A C 1
ATOM 1051 O O . ILE A 1 131 ? -7.124 7.797 20.101 1.00 86.69 131 ILE A O 1
ATOM 1055 N N . GLU A 1 132 ? -6.085 9.773 20.291 1.00 82.38 132 GLU A N 1
ATOM 1056 C CA . GLU A 1 132 ? -6.969 10.259 21.344 1.00 82.38 132 GLU A CA 1
ATOM 1057 C C . GLU A 1 132 ? -8.431 10.307 20.869 1.00 82.38 132 GLU A C 1
ATOM 1059 O O . GLU A 1 132 ? -8.740 10.867 19.822 1.00 82.38 132 GLU A O 1
ATOM 1064 N N . GLY A 1 133 ? -9.342 9.717 21.653 1.00 84.31 133 GLY A N 1
ATOM 1065 C CA . GLY A 1 133 ? -10.791 9.721 21.410 1.00 84.31 133 GLY A CA 1
ATOM 1066 C C . GLY A 1 133 ? -11.291 8.788 20.295 1.00 84.31 133 GLY A C 1
ATOM 1067 O O . GLY A 1 133 ? -12.468 8.851 19.939 1.00 84.31 133 GLY A O 1
ATOM 1068 N N . ILE A 1 134 ? -10.438 7.901 19.776 1.00 86.94 134 ILE A N 1
ATOM 1069 C CA . ILE A 1 134 ? -10.859 6.819 18.880 1.00 86.94 134 ILE A CA 1
ATOM 1070 C C . ILE A 1 134 ? -11.745 5.800 19.619 1.00 86.94 134 ILE A C 1
ATOM 1072 O O . ILE A 1 134 ? -11.454 5.406 20.754 1.00 86.94 134 ILE A O 1
ATOM 1076 N N . SER A 1 135 ? -12.819 5.331 18.982 1.00 92.00 135 SER A N 1
ATOM 1077 C CA . SER A 1 135 ? -13.634 4.242 19.523 1.00 92.00 135 SER A CA 1
ATOM 1078 C C . SER A 1 135 ? -12.931 2.905 19.304 1.00 92.00 135 SER A C 1
ATOM 1080 O O . SER A 1 135 ? -12.912 2.380 18.196 1.00 92.00 135 SER A O 1
ATOM 1082 N N . ALA A 1 136 ? -12.318 2.352 20.354 1.00 92.06 136 ALA A N 1
ATOM 1083 C CA . ALA A 1 136 ? -11.485 1.153 20.240 1.00 92.06 136 ALA A CA 1
ATOM 1084 C C . ALA A 1 136 ? -12.265 -0.174 20.307 1.00 92.06 136 ALA A C 1
ATOM 1086 O O . ALA A 1 136 ? -11.823 -1.164 19.727 1.00 92.06 136 ALA A O 1
ATOM 1087 N N . ASP A 1 137 ? -13.371 -0.250 21.051 1.00 94.62 137 ASP A N 1
ATOM 1088 C CA . ASP A 1 137 ? -14.106 -1.508 21.269 1.00 94.62 137 ASP A CA 1
ATOM 1089 C C . ASP A 1 137 ? -15.105 -1.788 20.139 1.00 94.62 137 ASP A C 1
ATOM 1091 O O . ASP A 1 137 ? -14.890 -2.707 19.350 1.00 94.62 137 ASP A O 1
ATOM 1095 N N . VAL A 1 138 ? -16.139 -0.950 20.009 1.00 96.69 138 VAL A N 1
ATOM 1096 C CA . VAL A 1 138 ? -17.065 -0.963 18.867 1.00 96.69 138 VAL A CA 1
ATOM 1097 C C . VAL A 1 138 ? -16.638 0.112 17.874 1.00 96.69 138 VAL A C 1
ATOM 1099 O O . VAL A 1 138 ? -16.546 1.278 18.248 1.00 96.69 138 VAL A O 1
ATOM 1102 N N . VAL A 1 139 ? -16.371 -0.261 16.626 1.00 95.06 139 VAL A N 1
ATOM 1103 C CA . VAL A 1 139 ? -15.910 0.657 15.580 1.00 95.06 139 VAL A CA 1
ATOM 1104 C C . VAL A 1 139 ? -16.921 1.781 15.338 1.00 95.06 139 VAL A C 1
ATOM 1106 O O . VAL A 1 139 ? -18.114 1.533 15.152 1.00 95.06 139 VAL A O 1
ATOM 1109 N N . ASP A 1 140 ? -16.434 3.022 15.305 1.00 90.69 140 ASP A N 1
ATOM 1110 C CA . ASP A 1 140 ? -17.161 4.150 14.726 1.00 90.69 140 ASP A CA 1
ATOM 1111 C C . ASP A 1 140 ? -16.663 4.353 13.295 1.00 90.69 140 ASP A C 1
ATOM 1113 O O . ASP A 1 140 ? -15.536 4.790 13.060 1.00 90.69 140 ASP A O 1
ATOM 1117 N N . ILE A 1 141 ? -17.511 4.019 12.324 1.00 87.06 141 ILE A N 1
ATOM 1118 C CA . ILE A 1 141 ? -17.171 4.113 10.901 1.00 87.06 141 ILE A CA 1
ATOM 1119 C C . ILE A 1 141 ? -16.939 5.556 10.431 1.00 87.06 141 ILE A C 1
ATOM 1121 O O . ILE A 1 141 ? -16.417 5.750 9.343 1.00 87.06 141 ILE A O 1
ATOM 1125 N N . ASN A 1 142 ? -17.293 6.572 11.226 1.00 85.50 142 ASN A N 1
ATOM 1126 C CA . ASN A 1 142 ? -16.980 7.968 10.905 1.00 85.50 142 ASN A CA 1
ATOM 1127 C C . ASN A 1 142 ? -15.544 8.361 11.285 1.00 85.50 142 ASN A C 1
ATOM 1129 O O . ASN A 1 142 ? -15.084 9.425 10.882 1.00 85.50 142 ASN A O 1
ATOM 1133 N N . GLN A 1 143 ? -14.843 7.525 12.058 1.00 85.06 143 GLN A N 1
ATOM 1134 C CA . GLN A 1 143 ? -13.448 7.734 12.464 1.00 85.06 143 GLN A CA 1
ATOM 1135 C C . GLN A 1 143 ? -12.458 6.936 11.594 1.00 85.06 143 GLN A C 1
ATOM 1137 O O . GLN A 1 143 ? -11.256 6.909 11.872 1.00 85.06 143 GLN A O 1
ATOM 1142 N N . LEU A 1 144 ? -12.961 6.248 10.562 1.00 83.94 144 LEU A N 1
ATOM 1143 C CA . LEU A 1 144 ? -12.200 5.312 9.746 1.00 83.94 144 LEU A CA 1
ATOM 1144 C C . LEU A 1 144 ? -12.552 5.450 8.264 1.00 83.94 144 LEU A C 1
ATOM 1146 O O . LEU A 1 144 ? -13.712 5.328 7.884 1.00 83.94 144 LEU A O 1
ATOM 1150 N N . ILE A 1 145 ? -11.542 5.617 7.417 1.00 86.94 145 ILE A N 1
ATOM 1151 C CA . ILE A 1 145 ? -11.672 5.471 5.964 1.00 86.94 145 ILE A CA 1
ATOM 1152 C C . ILE A 1 145 ? -10.770 4.320 5.549 1.00 86.94 145 ILE A C 1
ATOM 1154 O O . ILE A 1 145 ? -9.578 4.332 5.852 1.00 86.94 145 ILE A O 1
ATOM 1158 N N . VAL A 1 146 ? -11.333 3.332 4.859 1.00 87.69 146 VAL A N 1
ATOM 1159 C CA . VAL A 1 146 ? -10.586 2.175 4.365 1.00 87.69 146 VAL A CA 1
ATOM 1160 C C . VAL A 1 146 ? -10.720 2.104 2.859 1.00 87.69 146 VAL A C 1
ATOM 1162 O O . VAL A 1 146 ? -11.830 1.983 2.345 1.00 87.69 146 VAL A O 1
ATOM 1165 N N . ARG A 1 147 ? -9.589 2.142 2.162 1.00 86.06 147 ARG A N 1
ATOM 1166 C CA . ARG A 1 147 ? -9.496 1.972 0.716 1.00 86.06 147 ARG A CA 1
ATOM 1167 C C . ARG A 1 147 ? -8.561 0.813 0.414 1.00 86.06 147 ARG A C 1
ATOM 1169 O O . ARG A 1 147 ? -7.525 0.654 1.059 1.00 86.06 147 ARG A O 1
ATOM 1176 N N . ALA A 1 148 ? -8.933 0.000 -0.558 1.00 86.81 148 ALA A N 1
ATOM 1177 C CA . ALA A 1 148 ? -8.144 -1.137 -0.991 1.00 86.81 148 ALA A CA 1
ATOM 1178 C C . ALA A 1 148 ? -8.120 -1.172 -2.509 1.00 86.81 148 ALA A C 1
ATOM 1180 O O . ALA A 1 148 ? -9.153 -1.021 -3.159 1.00 86.81 148 ALA A O 1
ATOM 1181 N N . ASP A 1 149 ? -6.928 -1.362 -3.054 1.00 84.50 149 ASP A N 1
ATOM 1182 C CA . ASP A 1 149 ? -6.755 -1.550 -4.481 1.00 84.50 149 ASP A CA 1
ATOM 1183 C C . ASP A 1 149 ? -7.475 -2.819 -4.968 1.00 84.50 149 ASP A C 1
ATOM 1185 O O . ASP A 1 149 ? -7.460 -3.858 -4.304 1.00 84.50 149 ASP A O 1
ATOM 1189 N N . ALA A 1 150 ? -8.121 -2.715 -6.124 1.00 83.81 150 ALA A N 1
ATOM 1190 C CA . ALA A 1 150 ? -8.790 -3.815 -6.811 1.00 83.81 150 ALA A CA 1
ATOM 1191 C C . ALA A 1 150 ? -8.296 -3.990 -8.255 1.00 83.81 150 ALA A C 1
ATOM 1193 O O . ALA A 1 150 ? -8.978 -4.576 -9.096 1.00 83.81 150 ALA A O 1
ATOM 1194 N N . ALA A 1 151 ? -7.100 -3.477 -8.550 1.00 74.25 151 ALA A N 1
ATOM 1195 C CA . ALA A 1 151 ? -6.465 -3.596 -9.850 1.00 74.25 151 ALA A CA 1
ATOM 1196 C C . ALA A 1 151 ? -5.948 -5.015 -10.155 1.00 74.25 151 ALA A C 1
ATOM 1198 O O . ALA A 1 151 ? -6.304 -6.004 -9.516 1.00 74.25 151 ALA A O 1
ATOM 1199 N N . GLY A 1 152 ? -5.137 -5.131 -11.211 1.00 72.69 152 GLY A N 1
ATOM 1200 C CA . GLY A 1 152 ? -4.905 -6.375 -11.955 1.00 72.69 152 GLY A CA 1
ATOM 1201 C C . GLY A 1 152 ? -4.283 -7.557 -11.198 1.00 72.69 152 GLY A C 1
ATOM 1202 O O . GLY A 1 152 ? -4.187 -8.631 -11.778 1.00 72.69 152 GLY A O 1
ATOM 1203 N N . GLU A 1 153 ? -3.957 -7.428 -9.910 1.00 74.12 153 GLU A N 1
ATOM 1204 C CA . GLU A 1 153 ? -3.616 -8.556 -9.021 1.00 74.12 153 GLU A CA 1
ATOM 1205 C C . GLU A 1 153 ? -4.844 -9.385 -8.610 1.00 74.12 153 GLU A C 1
ATOM 1207 O O . GLU A 1 153 ? -4.727 -10.446 -7.992 1.00 74.12 153 GLU A O 1
ATOM 1212 N N . GLY A 1 154 ? -6.040 -8.922 -8.977 1.00 78.62 154 GLY A N 1
ATOM 1213 C CA . GLY A 1 154 ? -7.310 -9.534 -8.627 1.00 78.62 154 GLY A CA 1
ATOM 1214 C C . GLY A 1 154 ? -7.830 -9.002 -7.295 1.00 78.62 154 GLY A C 1
ATOM 1215 O O . GLY A 1 154 ? -7.709 -7.828 -6.974 1.00 78.62 154 GLY A O 1
ATOM 1216 N N . ASN A 1 155 ? -8.442 -9.870 -6.493 1.00 83.75 155 ASN A N 1
ATOM 1217 C CA . ASN A 1 155 ? -9.109 -9.470 -5.250 1.00 83.75 155 ASN A CA 1
ATOM 1218 C C . ASN A 1 155 ? -8.228 -9.605 -3.999 1.00 83.75 155 ASN A C 1
ATOM 1220 O O . ASN A 1 155 ? -8.746 -9.562 -2.882 1.00 83.75 155 ASN A O 1
ATOM 1224 N N . ILE A 1 156 ? -6.918 -9.802 -4.158 1.00 90.88 156 ILE A N 1
ATOM 1225 C CA . ILE A 1 156 ? -6.039 -10.175 -3.046 1.00 90.88 156 ILE A CA 1
ATOM 1226 C C . ILE A 1 156 ? -5.908 -9.063 -2.003 1.00 90.88 156 ILE A C 1
ATOM 1228 O O . ILE A 1 156 ? -6.002 -9.347 -0.814 1.00 90.88 156 ILE A O 1
ATOM 1232 N N . ILE A 1 157 ? -5.822 -7.798 -2.423 1.00 89.00 157 ILE A N 1
ATOM 1233 C CA . ILE A 1 157 ? -5.726 -6.648 -1.513 1.00 89.00 157 ILE A CA 1
ATOM 1234 C C . ILE A 1 157 ? -7.063 -6.431 -0.778 1.00 89.00 157 ILE A C 1
ATOM 1236 O O . ILE A 1 157 ? -7.071 -6.222 0.436 1.00 89.00 157 ILE A O 1
ATOM 1240 N N . LEU A 1 158 ? -8.204 -6.605 -1.463 1.00 90.94 158 LEU A N 1
ATOM 1241 C CA . LEU A 1 158 ? -9.545 -6.608 -0.851 1.00 90.94 158 LEU A CA 1
ATOM 1242 C C . LEU A 1 158 ? -9.736 -7.743 0.179 1.00 90.94 158 LEU A C 1
ATOM 1244 O O . LEU A 1 158 ? -10.409 -7.580 1.202 1.00 90.94 158 LEU A O 1
ATOM 1248 N N . GLN A 1 159 ? -9.138 -8.910 -0.058 1.00 93.75 159 GLN A N 1
ATOM 1249 C CA . GLN A 1 159 ? -9.140 -10.007 0.911 1.00 93.75 159 GLN A CA 1
ATOM 1250 C C . GLN A 1 159 ? -8.190 -9.724 2.083 1.00 93.75 159 GLN A C 1
ATOM 1252 O O . GLN A 1 159 ? -8.567 -9.927 3.239 1.00 93.75 159 GLN A O 1
ATOM 1257 N N . SER A 1 160 ? -6.993 -9.201 1.810 1.00 96.00 160 SER A N 1
ATOM 1258 C CA . SER A 1 160 ? -6.003 -8.826 2.822 1.00 96.00 160 SER A CA 1
ATOM 1259 C C . SER A 1 160 ? -6.545 -7.794 3.802 1.00 96.00 160 SER A C 1
ATOM 1261 O O . SER A 1 160 ? -6.482 -8.014 5.011 1.00 96.00 160 SER A O 1
ATOM 1263 N N . VAL A 1 161 ? -7.182 -6.728 3.307 1.00 95.00 161 VAL A N 1
ATOM 1264 C CA . VAL A 1 161 ? -7.772 -5.704 4.180 1.00 95.00 161 VAL A CA 1
ATOM 1265 C C . VAL A 1 161 ? -8.859 -6.271 5.084 1.00 95.00 161 VAL A C 1
ATOM 1267 O O . VAL A 1 161 ? -8.990 -5.843 6.226 1.00 95.00 161 VAL A O 1
ATOM 1270 N N . THR A 1 162 ? -9.590 -7.294 4.638 1.00 95.12 162 THR A N 1
ATOM 1271 C CA . THR A 1 162 ? -10.565 -7.978 5.495 1.00 95.12 162 THR A CA 1
ATOM 1272 C C . THR A 1 162 ? -9.872 -8.656 6.683 1.00 95.12 162 THR A C 1
ATOM 1274 O O . THR A 1 162 ? -10.328 -8.514 7.818 1.00 95.12 162 THR A O 1
ATOM 1277 N N . GLY A 1 163 ? -8.752 -9.350 6.450 1.00 96.19 163 GLY A N 1
ATOM 1278 C CA . GLY A 1 163 ? -7.931 -9.934 7.517 1.00 96.19 163 GLY A CA 1
ATOM 1279 C C . GLY A 1 163 ? -7.359 -8.872 8.461 1.00 96.19 163 GLY A C 1
ATOM 1280 O O . GLY A 1 163 ? -7.478 -9.000 9.680 1.00 96.19 163 GLY A O 1
ATOM 1281 N N . LEU A 1 164 ? -6.828 -7.778 7.909 1.00 97.88 164 LEU A N 1
ATOM 1282 C CA . LEU A 1 164 ? -6.304 -6.647 8.679 1.00 97.88 164 LEU A CA 1
ATOM 1283 C C . LEU A 1 164 ? -7.376 -6.053 9.595 1.00 97.88 164 LEU A C 1
ATOM 1285 O O . LEU A 1 164 ? -7.160 -5.906 10.799 1.00 97.88 164 LEU A O 1
ATOM 1289 N N . LEU A 1 165 ? -8.563 -5.766 9.063 1.00 97.81 165 LEU A N 1
ATOM 1290 C CA . LEU A 1 165 ? -9.661 -5.178 9.828 1.00 97.81 165 LEU A CA 1
ATOM 1291 C C . LEU A 1 165 ? -10.174 -6.107 10.935 1.00 97.81 165 LEU A C 1
ATOM 1293 O O . LEU A 1 165 ? -10.540 -5.621 12.003 1.00 97.81 165 LEU A O 1
ATOM 1297 N N . GLN A 1 166 ? -10.126 -7.427 10.734 1.00 97.50 166 GLN A N 1
ATOM 1298 C CA . GLN A 1 166 ? -10.439 -8.407 11.780 1.00 97.50 166 GLN A CA 1
ATOM 1299 C C . GLN A 1 166 ? -9.465 -8.353 12.960 1.00 97.50 166 GLN A C 1
ATOM 1301 O O . GLN A 1 166 ? -9.879 -8.552 14.101 1.00 97.50 166 GLN A O 1
ATOM 1306 N N . GLY A 1 167 ? -8.183 -8.084 12.705 1.00 97.75 167 GLY A N 1
ATOM 1307 C CA . GLY A 1 167 ? -7.197 -7.865 13.763 1.00 97.75 167 GLY A CA 1
ATOM 1308 C C . GLY A 1 167 ? -7.337 -6.489 14.421 1.00 97.75 167 GLY A C 1
ATOM 1309 O O . GLY A 1 167 ? -7.183 -6.355 15.637 1.00 97.75 167 GLY A O 1
ATOM 1310 N N . LEU A 1 168 ? -7.648 -5.462 13.624 1.00 97.31 168 LEU A N 1
ATOM 1311 C CA . LEU A 1 168 ? -7.761 -4.079 14.087 1.00 97.31 168 LEU A CA 1
ATOM 1312 C C . LEU A 1 168 ? -8.999 -3.860 14.974 1.00 97.31 168 LEU A C 1
ATOM 1314 O O . LEU A 1 168 ? -8.904 -3.247 16.041 1.00 97.31 168 LEU A O 1
ATOM 1318 N N . PHE A 1 169 ? -10.139 -4.413 14.560 1.00 97.81 169 PHE A N 1
ATOM 1319 C CA . PHE A 1 169 ? -11.432 -4.370 15.245 1.00 97.81 169 PHE A CA 1
ATOM 1320 C C . PHE A 1 169 ? -12.003 -5.789 15.391 1.00 97.81 169 PHE A C 1
ATOM 1322 O O . PHE A 1 169 ? -12.888 -6.197 14.633 1.00 97.81 169 PHE A O 1
ATOM 1329 N N . PRO A 1 170 ? -11.505 -6.570 16.368 1.00 97.94 170 PRO A N 1
ATOM 1330 C CA . PRO A 1 170 ? -11.941 -7.947 16.558 1.00 97.94 170 PRO A CA 1
ATOM 1331 C C . PRO A 1 170 ? -13.424 -8.034 16.963 1.00 97.94 170 PRO A C 1
ATOM 1333 O O . PRO A 1 170 ? -13.998 -7.051 17.446 1.00 97.94 170 PRO A O 1
ATOM 1336 N N . PRO A 1 171 ? -14.062 -9.212 16.808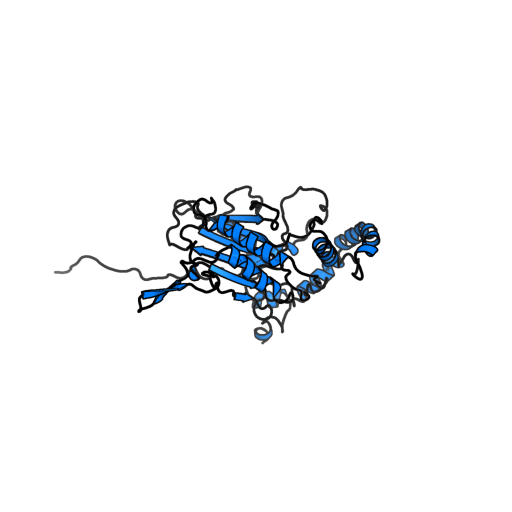 1.00 98.00 171 PRO A N 1
ATOM 1337 C CA . PRO A 1 171 ? -15.427 -9.434 17.276 1.00 98.00 171 PRO A CA 1
ATOM 1338 C C . PRO A 1 171 ? -15.596 -9.092 18.762 1.00 98.00 171 PRO A C 1
ATOM 1340 O O . PRO A 1 171 ? -14.774 -9.481 19.593 1.00 98.00 171 PRO A O 1
ATOM 1343 N N . THR A 1 172 ? -16.678 -8.389 19.098 1.00 97.69 172 THR A N 1
ATOM 1344 C CA . THR A 1 172 ? -16.987 -7.975 20.475 1.00 97.69 172 THR A CA 1
ATOM 1345 C C . THR A 1 172 ? -18.476 -8.157 20.773 1.00 97.69 172 THR A C 1
ATOM 1347 O O . THR A 1 172 ? -19.317 -7.759 19.962 1.00 97.69 172 THR A O 1
ATOM 1350 N N . PRO A 1 173 ? -18.863 -8.707 21.940 1.00 97.38 173 PRO A N 1
ATOM 1351 C CA . PRO A 1 173 ? -20.272 -8.844 22.306 1.00 97.38 173 PRO A CA 1
ATOM 1352 C C . PRO A 1 173 ? -20.976 -7.489 22.465 1.00 97.38 173 PRO A C 1
ATOM 1354 O O . PRO A 1 173 ? -22.204 -7.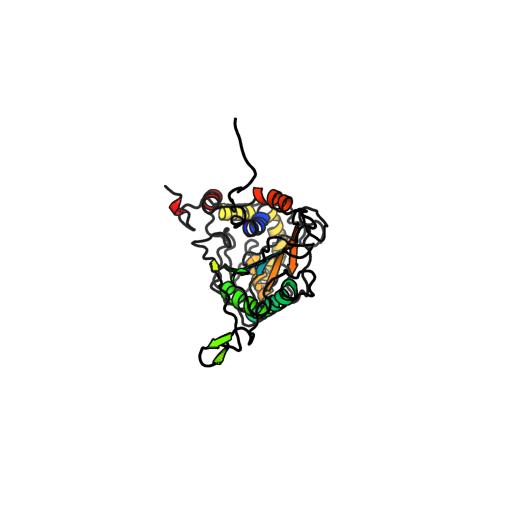457 22.505 1.00 97.38 173 PRO A O 1
ATOM 1357 N N . HIS A 1 174 ? -20.229 -6.381 22.552 1.00 97.38 174 HIS A N 1
ATOM 1358 C CA . HIS A 1 174 ? -20.770 -5.022 22.586 1.00 97.38 174 HIS A CA 1
ATOM 1359 C C . HIS A 1 174 ? -21.268 -4.531 21.221 1.00 97.38 174 HIS A C 1
ATOM 1361 O O . HIS A 1 174 ? -22.064 -3.597 21.177 1.00 97.38 174 HIS A O 1
ATOM 1367 N N . ASN A 1 175 ? -20.883 -5.189 20.122 1.00 97.25 175 ASN A N 1
ATOM 1368 C CA . ASN A 1 175 ? -21.496 -4.969 18.819 1.00 97.25 175 ASN A CA 1
ATOM 1369 C C . ASN A 1 175 ? -22.849 -5.697 18.768 1.00 97.25 175 ASN A C 1
ATOM 1371 O O . ASN A 1 175 ? -22.975 -6.829 18.284 1.00 97.25 175 ASN A O 1
ATOM 1375 N N . ASN A 1 176 ? -23.849 -5.063 19.374 1.00 97.06 176 ASN A N 1
ATOM 1376 C CA . ASN A 1 176 ? -25.166 -5.630 19.598 1.00 97.06 176 ASN A CA 1
ATOM 1377 C C . ASN A 1 176 ? -26.275 -4.579 19.468 1.00 97.06 176 ASN A C 1
ATOM 1379 O O . ASN A 1 176 ? -26.033 -3.376 19.394 1.00 97.06 176 ASN A O 1
ATOM 1383 N N . ILE A 1 177 ? -27.516 -5.059 19.470 1.00 97.19 177 ILE A N 1
ATOM 1384 C CA . ILE A 1 177 ? -28.718 -4.237 19.584 1.00 97.19 177 ILE A CA 1
ATOM 1385 C C . ILE A 1 177 ? -29.666 -4.849 20.615 1.00 97.19 177 ILE A C 1
ATOM 1387 O O . ILE A 1 177 ? -29.880 -6.063 20.642 1.00 97.19 177 ILE A O 1
ATOM 1391 N N . THR A 1 178 ? -30.266 -4.010 21.461 1.00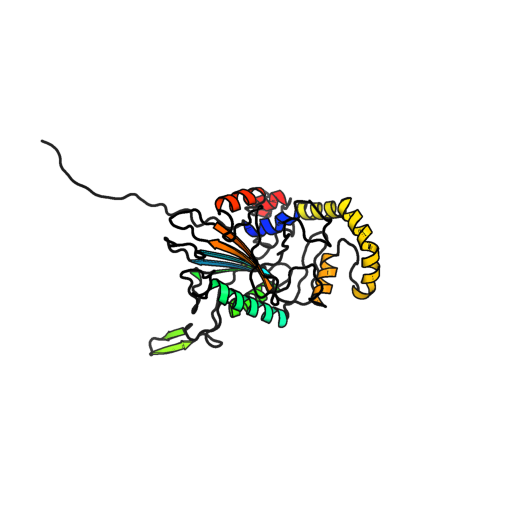 97.44 178 THR A N 1
ATOM 1392 C CA . THR A 1 178 ? -31.366 -4.422 22.347 1.00 97.44 178 THR A CA 1
ATOM 1393 C C . THR A 1 178 ? -32.702 -4.106 21.682 1.00 97.44 178 THR A C 1
ATOM 1395 O O . THR A 1 178 ? -32.973 -2.961 21.326 1.00 97.44 178 THR A O 1
ATOM 1398 N N . LEU A 1 179 ? -33.537 -5.128 21.500 1.00 97.25 179 LEU A N 1
ATOM 1399 C CA . LEU A 1 179 ? -34.840 -5.012 20.849 1.00 97.25 179 LEU A CA 1
ATOM 1400 C C . LEU A 1 179 ? -35.934 -4.576 21.838 1.00 97.25 179 LEU A C 1
ATOM 1402 O O . LEU A 1 179 ? -35.790 -4.693 23.054 1.00 97.25 179 LEU A O 1
ATOM 1406 N N . ALA A 1 180 ? -37.083 -4.139 21.314 1.00 97.00 180 ALA A N 1
ATOM 1407 C CA . ALA A 1 180 ? -38.216 -3.669 22.122 1.00 97.00 180 ALA A CA 1
ATOM 1408 C C . ALA A 1 180 ? -38.801 -4.727 23.083 1.00 97.00 180 ALA A C 1
ATOM 1410 O O . ALA A 1 180 ? -39.437 -4.380 24.073 1.00 97.00 180 ALA A O 1
ATOM 1411 N N . ASN A 1 181 ? -38.587 -6.017 22.812 1.00 96.12 181 ASN A N 1
ATOM 1412 C CA . ASN A 1 181 ? -38.992 -7.130 23.680 1.00 96.12 181 ASN A CA 1
ATOM 1413 C C . ASN A 1 181 ? -37.969 -7.434 24.800 1.00 96.12 181 ASN A C 1
ATOM 1415 O O . ASN A 1 181 ? -38.136 -8.417 25.518 1.00 96.12 181 ASN A O 1
ATOM 1419 N N . GLY A 1 182 ? -36.899 -6.641 24.919 1.00 96.75 182 GLY A N 1
ATOM 1420 C CA . GLY A 1 182 ? -35.832 -6.817 25.904 1.00 96.75 182 GLY A CA 1
ATOM 1421 C C . GLY A 1 182 ? -34.766 -7.851 25.531 1.00 96.75 182 GLY A C 1
ATOM 1422 O O . GLY A 1 182 ? -33.841 -8.053 26.311 1.00 96.75 182 GLY A O 1
ATOM 1423 N N . THR A 1 183 ? -34.852 -8.508 24.367 1.00 97.25 183 THR A N 1
ATOM 1424 C CA . THR A 1 183 ? -33.797 -9.431 23.917 1.00 97.25 183 THR A CA 1
ATOM 1425 C C . THR A 1 183 ? -32.641 -8.670 23.277 1.00 97.25 183 THR A C 1
ATOM 1427 O O . THR A 1 183 ? -32.873 -7.781 22.455 1.00 97.25 183 THR A O 1
ATOM 1430 N N . THR A 1 184 ? -31.408 -9.062 23.592 1.00 97.69 184 THR A N 1
ATOM 1431 C CA . THR A 1 184 ? -30.193 -8.549 22.946 1.00 97.69 184 THR A CA 1
ATOM 1432 C C . THR A 1 184 ? -29.758 -9.486 21.826 1.00 97.69 184 THR A C 1
ATOM 1434 O O . THR A 1 184 ? -29.639 -10.694 22.032 1.00 97.69 184 THR A O 1
ATOM 1437 N N . VAL A 1 185 ? -29.507 -8.927 20.644 1.00 97.62 185 VAL A N 1
ATOM 1438 C CA . VAL A 1 185 ? -28.957 -9.643 19.490 1.00 97.62 185 VAL A CA 1
ATOM 1439 C C . VAL A 1 185 ? -27.533 -9.161 19.267 1.00 97.62 185 VAL A C 1
ATOM 1441 O O . VAL A 1 185 ? -27.306 -7.964 19.117 1.00 97.62 185 VAL A O 1
ATOM 1444 N N . ILE A 1 186 ? -26.587 -10.096 19.250 1.00 97.88 186 ILE A N 1
ATOM 1445 C CA . ILE A 1 186 ? -25.181 -9.835 18.930 1.00 97.88 186 ILE A CA 1
ATOM 1446 C C . ILE A 1 186 ? -24.979 -10.121 17.443 1.00 97.88 186 ILE A C 1
ATOM 1448 O O . ILE A 1 186 ? -25.549 -11.079 16.909 1.00 97.88 186 ILE A O 1
ATOM 1452 N N . THR A 1 187 ? -24.170 -9.302 16.779 1.00 96.88 187 THR A N 1
ATOM 1453 C CA . THR A 1 187 ? -23.783 -9.520 15.381 1.00 96.88 187 THR A CA 1
ATOM 1454 C C . THR A 1 187 ? -23.160 -10.922 15.193 1.00 96.88 187 THR A C 1
ATOM 1456 O O . THR A 1 187 ? -22.556 -11.449 16.134 1.00 96.88 187 THR A O 1
ATOM 1459 N N . PRO A 1 188 ? -23.300 -11.586 14.023 1.00 97.81 188 PRO A N 1
ATOM 1460 C CA . PRO A 1 188 ? -22.759 -12.931 13.806 1.00 97.81 188 PRO A CA 1
ATOM 1461 C C . PRO A 1 188 ? -21.260 -13.077 14.113 1.00 97.81 188 PRO A C 1
ATOM 1463 O O . PRO A 1 188 ? -20.537 -12.097 14.282 1.00 97.81 188 PRO A O 1
ATOM 1466 N N . LEU A 1 189 ? -20.791 -14.330 14.178 1.00 96.69 189 LEU A N 1
ATOM 1467 C CA . LEU A 1 189 ? -19.388 -14.676 14.466 1.00 96.69 189 LEU A CA 1
ATOM 1468 C C . LEU A 1 1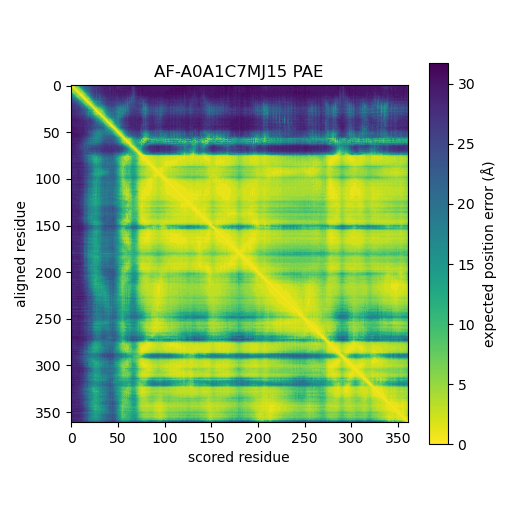89 ? -18.873 -14.083 15.796 1.00 96.69 189 LEU A C 1
ATOM 1470 O O . LEU A 1 189 ? -17.712 -13.703 15.914 1.00 96.69 189 LEU A O 1
ATOM 1474 N N . GLY A 1 190 ? -19.747 -14.005 16.805 1.00 96.19 190 GLY A N 1
ATOM 1475 C CA . GLY A 1 190 ? -19.386 -13.519 18.140 1.00 96.19 190 GLY A CA 1
ATOM 1476 C C . GLY A 1 190 ? -19.269 -11.997 18.253 1.00 96.19 190 GLY A C 1
ATOM 1477 O O . GLY A 1 190 ? -18.578 -11.519 19.148 1.00 96.19 190 GLY A O 1
ATOM 1478 N N . GLY A 1 191 ? -19.938 -11.243 17.374 1.00 97.81 191 GLY A N 1
ATOM 1479 C CA . GLY A 1 191 ? -19.921 -9.780 17.382 1.00 97.81 191 GLY A CA 1
ATOM 1480 C C . GLY A 1 191 ? -19.009 -9.162 16.328 1.00 97.81 191 GLY A C 1
ATOM 1481 O O . GLY A 1 191 ? -18.473 -8.077 16.550 1.00 97.81 191 GLY A O 1
ATOM 1482 N N . TYR A 1 192 ? -18.804 -9.850 15.201 1.00 98.00 192 TYR A N 1
ATOM 1483 C CA . TYR A 1 192 ? -17.992 -9.363 14.085 1.00 98.00 192 TYR A CA 1
ATOM 1484 C C . TYR A 1 192 ? -18.397 -7.955 13.658 1.00 98.00 192 TYR A C 1
ATOM 1486 O O . TYR A 1 192 ? -19.584 -7.651 13.579 1.00 98.00 192 TYR A O 1
ATOM 1494 N N . GLN A 1 193 ? -17.420 -7.099 13.375 1.00 97.12 193 GLN A N 1
ATOM 1495 C CA . GLN A 1 193 ? -17.651 -5.689 13.074 1.00 97.12 193 GLN A CA 1
ATOM 1496 C C . GLN A 1 193 ? -17.511 -5.453 11.568 1.00 97.12 193 GLN A C 1
ATOM 1498 O O . GLN A 1 193 ? -16.440 -5.639 10.996 1.00 97.12 193 GLN A O 1
ATOM 1503 N N . TYR A 1 194 ? -18.612 -5.086 10.908 1.00 94.50 194 TYR A N 1
ATOM 1504 C CA . TYR A 1 194 ? -18.627 -4.833 9.467 1.00 94.50 194 TYR A CA 1
ATOM 1505 C C . TYR A 1 194 ? -18.145 -3.414 9.179 1.00 94.50 194 TYR A C 1
ATOM 1507 O O . TYR A 1 194 ? -18.879 -2.448 9.379 1.00 94.50 194 TYR A O 1
ATOM 1515 N N . ILE A 1 195 ? -16.907 -3.310 8.707 1.00 95.12 195 ILE A N 1
ATOM 1516 C CA . ILE A 1 195 ? -16.265 -2.049 8.343 1.00 95.12 195 ILE A CA 1
ATOM 1517 C C . ILE A 1 195 ? -16.341 -1.884 6.818 1.00 95.12 195 ILE A C 1
ATOM 1519 O O . ILE A 1 195 ? -15.921 -2.798 6.103 1.00 95.12 195 ILE A O 1
ATOM 1523 N N . PRO A 1 196 ? -16.882 -0.765 6.305 1.00 92.50 196 PRO A N 1
ATOM 1524 C CA . PRO A 1 196 ? -16.892 -0.486 4.874 1.00 92.50 196 PRO A CA 1
ATOM 1525 C C . PRO A 1 196 ? -15.474 -0.376 4.306 1.00 92.50 196 PRO A C 1
ATOM 1527 O O . PRO A 1 196 ? -14.620 0.292 4.886 1.00 92.50 196 PRO A O 1
ATOM 1530 N N . VAL A 1 197 ? -15.254 -1.007 3.154 1.00 90.38 197 VAL A N 1
ATOM 1531 C CA . VAL A 1 197 ? -14.022 -0.899 2.368 1.00 90.38 197 VAL A CA 1
ATOM 1532 C C . VAL A 1 197 ? -14.387 -0.322 1.008 1.00 90.38 197 VAL A C 1
ATOM 1534 O O . VAL A 1 197 ? -15.220 -0.883 0.295 1.00 90.38 197 VAL A O 1
ATOM 1537 N N . GLU A 1 198 ? -13.773 0.800 0.657 1.00 88.56 198 GLU A N 1
ATOM 1538 C CA . GLU A 1 198 ? -13.855 1.387 -0.674 1.00 88.56 198 GLU A CA 1
ATOM 1539 C C . GLU A 1 198 ? -12.880 0.655 -1.607 1.00 88.56 198 GLU A C 1
ATOM 1541 O O . GLU A 1 198 ? -11.663 0.691 -1.413 1.00 88.56 198 GLU A O 1
ATOM 1546 N N . SER A 1 199 ? -13.426 -0.019 -2.620 1.00 87.12 199 SER A N 1
ATOM 1547 C CA . SER A 1 199 ? -12.635 -0.592 -3.713 1.00 87.12 199 SER A CA 1
ATOM 1548 C C . SER A 1 199 ? -12.104 0.532 -4.598 1.00 87.12 199 SER A C 1
ATOM 1550 O O . SER A 1 199 ? -12.883 1.375 -5.049 1.00 87.12 199 SER A O 1
ATOM 1552 N N . VAL A 1 200 ? -10.798 0.556 -4.846 1.00 83.19 200 VAL A N 1
ATOM 1553 C CA . VAL A 1 200 ? -10.164 1.495 -5.775 1.00 83.19 200 VAL A CA 1
ATOM 1554 C C . VAL A 1 200 ? -9.953 0.769 -7.094 1.00 83.19 200 VAL A C 1
ATOM 1556 O O . VAL A 1 200 ? -8.979 0.042 -7.278 1.00 83.19 200 VAL A O 1
ATOM 1559 N N . GLU A 1 201 ? -10.912 0.948 -7.998 1.00 84.12 201 GLU A N 1
ATOM 1560 C CA . GLU A 1 201 ? -10.870 0.365 -9.335 1.00 84.12 201 GLU A CA 1
ATOM 1561 C C . GLU A 1 201 ? -9.993 1.231 -10.241 1.00 84.12 201 GLU A C 1
ATOM 1563 O O . GLU A 1 201 ? -10.267 2.425 -10.395 1.00 84.12 201 GLU A O 1
ATOM 1568 N N . PRO A 1 202 ? -8.968 0.665 -10.892 1.00 75.25 202 PRO A N 1
ATOM 1569 C CA . PRO A 1 202 ? -7.986 1.469 -11.603 1.00 75.25 202 PRO A CA 1
ATOM 1570 C C . PRO A 1 202 ? -8.585 2.192 -12.819 1.00 75.25 202 PRO A C 1
ATOM 1572 O O . PRO A 1 202 ? -8.099 3.253 -13.185 1.00 75.25 202 PRO A O 1
ATOM 1575 N N . ASP A 1 203 ? -9.665 1.679 -13.423 1.00 80.00 203 ASP A N 1
ATOM 1576 C CA . ASP A 1 203 ? -10.354 2.342 -14.545 1.00 80.00 203 ASP A CA 1
ATOM 1577 C C . ASP A 1 203 ? -11.056 3.649 -14.160 1.00 80.00 203 ASP A C 1
ATOM 1579 O O . ASP A 1 203 ? -11.236 4.517 -15.018 1.00 80.00 203 ASP A O 1
ATOM 1583 N N . GLU A 1 204 ? -11.384 3.810 -12.880 1.00 76.75 204 GLU A N 1
ATOM 1584 C CA . GLU A 1 204 ? -12.109 4.965 -12.348 1.00 76.75 204 GLU A CA 1
ATOM 1585 C C . GLU A 1 204 ? -11.220 5.844 -11.450 1.00 76.75 204 GLU A C 1
ATOM 1587 O O . GLU A 1 204 ? -11.439 7.052 -11.343 1.00 76.75 204 GLU A O 1
ATOM 1592 N N . ASP A 1 205 ? -10.199 5.262 -10.812 1.00 77.19 205 ASP A N 1
ATOM 1593 C CA . ASP A 1 205 ? -9.336 5.932 -9.842 1.00 77.19 205 ASP A CA 1
ATOM 1594 C C . ASP A 1 205 ? -7.863 5.521 -10.017 1.00 77.19 205 ASP A C 1
ATOM 1596 O O . ASP A 1 205 ? -7.436 4.415 -9.686 1.00 77.19 205 ASP A O 1
ATOM 1600 N N . ILE A 1 206 ? -7.051 6.467 -10.496 1.00 77.75 206 ILE A N 1
ATOM 1601 C CA . ILE A 1 206 ? -5.619 6.266 -10.755 1.00 77.75 206 ILE A CA 1
ATOM 1602 C C . ILE A 1 206 ? -4.755 6.262 -9.488 1.00 77.75 206 ILE A C 1
ATOM 1604 O O . ILE A 1 206 ? -3.555 6.017 -9.575 1.00 77.75 206 ILE A O 1
ATOM 1608 N N . SER A 1 207 ? -5.315 6.541 -8.307 1.00 74.12 207 SER A N 1
ATOM 1609 C CA . SER A 1 207 ? -4.520 6.848 -7.111 1.00 74.12 207 SER A CA 1
ATOM 1610 C C . SER A 1 207 ? -3.641 5.713 -6.606 1.00 74.12 207 SER A C 1
ATOM 1612 O O . SER A 1 207 ? -2.636 6.024 -5.982 1.00 74.12 207 SER A O 1
ATOM 1614 N N . LEU A 1 208 ? -3.979 4.442 -6.853 1.00 75.06 208 LEU A N 1
ATOM 1615 C CA . LEU A 1 208 ? -3.182 3.293 -6.394 1.00 75.06 208 LEU A CA 1
ATOM 1616 C C . LEU A 1 208 ? -2.386 2.609 -7.519 1.00 75.06 208 LEU A C 1
ATOM 1618 O O . LEU A 1 208 ? -1.374 1.976 -7.238 1.00 75.06 208 LEU A O 1
ATOM 1622 N N . ASN A 1 209 ? -2.750 2.842 -8.786 1.00 75.88 209 ASN A N 1
ATOM 1623 C CA . ASN A 1 209 ? -2.141 2.199 -9.963 1.00 75.88 209 ASN A CA 1
ATOM 1624 C C . ASN A 1 209 ? -1.783 3.186 -11.084 1.00 75.88 209 ASN A C 1
ATOM 1626 O O . ASN A 1 209 ? -1.895 2.869 -12.271 1.00 75.88 209 ASN A O 1
ATOM 1630 N N . SER A 1 210 ? -1.332 4.386 -10.708 1.00 78.50 210 SER A N 1
ATOM 1631 C CA . SER A 1 210 ? -1.048 5.492 -11.638 1.00 78.50 210 SER A CA 1
ATOM 1632 C C . SER A 1 210 ? 0.039 5.187 -12.683 1.00 78.50 210 SER A C 1
ATOM 1634 O O . SER A 1 210 ? 0.145 5.888 -13.685 1.00 78.50 210 SER A O 1
ATOM 1636 N N . PHE A 1 211 ? 0.840 4.143 -12.473 1.00 78.12 211 PHE A N 1
ATOM 1637 C CA . PHE A 1 211 ? 1.876 3.697 -13.405 1.00 78.12 211 PHE A CA 1
ATOM 1638 C C . PHE A 1 211 ? 1.325 2.856 -14.568 1.00 78.12 211 PHE A C 1
ATOM 1640 O O . PHE A 1 211 ? 1.965 2.781 -15.609 1.00 78.12 211 PHE A O 1
ATOM 1647 N N . THR A 1 212 ? 0.139 2.255 -14.428 1.00 81.25 212 THR A N 1
ATOM 1648 C CA . THR A 1 212 ? -0.471 1.443 -15.496 1.00 81.25 212 THR A CA 1
ATOM 1649 C C . THR A 1 212 ? -1.185 2.315 -16.526 1.00 81.25 212 THR A C 1
ATOM 1651 O O . THR A 1 212 ? -1.743 3.362 -16.192 1.00 81.25 212 THR A O 1
ATOM 1654 N N . SER A 1 213 ? -1.240 1.867 -17.787 1.00 89.44 213 SER A N 1
ATOM 1655 C CA . SER A 1 213 ? -1.871 2.628 -18.884 1.00 89.44 213 SER A CA 1
ATOM 1656 C C . SER A 1 213 ? -1.302 4.047 -19.057 1.00 89.44 213 SER A C 1
ATOM 1658 O O . SER A 1 213 ? -2.028 4.967 -19.452 1.00 89.44 213 SER A O 1
ATOM 1660 N N . CYS A 1 214 ? -0.010 4.224 -18.776 1.00 90.56 214 CYS A N 1
ATOM 1661 C CA . CYS A 1 214 ? 0.687 5.503 -18.820 1.00 90.56 214 CYS A CA 1
ATOM 1662 C C . CYS A 1 214 ? 1.797 5.475 -19.890 1.00 90.56 214 CYS A C 1
ATOM 1664 O O . CYS A 1 214 ? 2.944 5.173 -19.565 1.00 90.56 214 CYS A O 1
ATOM 1666 N N . PRO A 1 215 ? 1.506 5.831 -21.159 1.00 95.19 215 PRO A N 1
ATOM 1667 C CA . PRO A 1 215 ? 2.483 5.759 -22.252 1.00 95.19 215 PRO A CA 1
ATOM 1668 C C . PRO A 1 215 ? 3.831 6.438 -21.979 1.00 95.19 215 PRO A C 1
ATOM 1670 O O . PRO A 1 215 ? 4.878 5.932 -22.378 1.00 95.19 215 PRO A O 1
ATOM 1673 N N . ASN A 1 216 ? 3.835 7.581 -21.288 1.00 92.19 216 ASN A N 1
ATOM 1674 C CA . ASN A 1 216 ? 5.090 8.247 -20.930 1.00 92.19 216 ASN A CA 1
ATOM 1675 C C . ASN A 1 216 ? 5.881 7.495 -19.845 1.00 92.19 216 ASN A C 1
ATOM 1677 O O . ASN A 1 216 ? 7.107 7.579 -19.839 1.00 92.19 216 ASN A O 1
ATOM 1681 N N . PHE A 1 217 ? 5.218 6.758 -18.950 1.00 88.06 217 PHE A N 1
ATOM 1682 C CA . PHE A 1 217 ? 5.892 5.888 -17.982 1.00 88.06 217 PHE A CA 1
ATOM 1683 C C . PHE A 1 217 ? 6.463 4.637 -18.660 1.00 88.06 217 PHE A C 1
ATOM 1685 O O . PHE A 1 217 ? 7.598 4.260 -18.371 1.00 88.06 217 PHE A O 1
ATOM 1692 N N . ASP A 1 218 ? 5.738 4.058 -19.620 1.00 88.50 218 ASP A N 1
ATOM 1693 C CA . ASP A 1 218 ? 6.234 2.942 -20.435 1.00 88.50 218 ASP A CA 1
ATOM 1694 C C . ASP A 1 218 ? 7.500 3.363 -21.201 1.00 88.50 218 ASP A C 1
ATOM 1696 O O . ASP A 1 218 ? 8.523 2.675 -21.179 1.00 88.50 218 ASP A O 1
ATOM 1700 N N . GLN A 1 219 ? 7.466 4.548 -21.828 1.00 93.06 219 GLN A N 1
ATOM 1701 C CA . GLN A 1 219 ? 8.627 5.106 -22.523 1.00 93.06 219 GLN A CA 1
ATOM 1702 C C . GLN A 1 219 ? 9.781 5.391 -21.558 1.00 93.06 219 GLN A C 1
ATOM 1704 O O . GLN A 1 219 ? 10.922 5.054 -21.862 1.00 93.06 219 GLN A O 1
ATOM 1709 N N . HIS A 1 220 ? 9.498 5.963 -20.386 1.00 88.19 220 HIS A N 1
ATOM 1710 C CA . HIS A 1 220 ? 10.511 6.196 -19.359 1.00 88.19 220 HIS A CA 1
ATOM 1711 C C . HIS A 1 220 ? 11.186 4.892 -18.912 1.00 88.19 220 HIS A C 1
ATOM 1713 O O . HIS A 1 220 ? 12.408 4.844 -18.794 1.00 88.19 220 HIS A O 1
ATOM 1719 N N . THR A 1 221 ? 10.413 3.823 -18.714 1.00 86.00 221 THR A N 1
ATOM 1720 C CA . THR A 1 221 ? 10.933 2.500 -18.346 1.00 86.00 221 THR A CA 1
ATOM 1721 C C . THR A 1 221 ? 11.814 1.926 -19.457 1.00 86.00 221 THR A C 1
ATOM 1723 O O . THR A 1 221 ? 12.915 1.440 -19.187 1.00 86.00 221 THR A O 1
ATOM 1726 N N . ALA A 1 222 ? 11.390 2.049 -20.719 1.00 92.69 222 ALA A N 1
ATOM 1727 C CA . ALA A 1 222 ? 12.200 1.643 -21.864 1.00 92.69 222 ALA A CA 1
ATOM 1728 C C . ALA A 1 222 ? 13.520 2.433 -21.960 1.00 92.69 222 ALA A C 1
ATOM 1730 O O . ALA A 1 222 ? 14.581 1.840 -22.173 1.00 92.69 222 ALA A O 1
ATOM 1731 N N . ASP A 1 223 ? 13.475 3.752 -21.758 1.00 91.00 223 ASP A N 1
ATOM 1732 C CA . ASP A 1 223 ? 14.654 4.623 -21.773 1.00 91.00 223 ASP A CA 1
ATOM 1733 C C . ASP A 1 223 ? 15.611 4.300 -20.614 1.00 91.00 223 ASP A C 1
ATOM 1735 O O . ASP A 1 223 ? 16.828 4.252 -20.809 1.00 91.00 223 ASP A O 1
ATOM 1739 N N . PHE A 1 224 ? 15.076 4.010 -19.422 1.00 86.69 224 PHE A N 1
ATOM 1740 C CA . PHE A 1 224 ? 15.856 3.574 -18.263 1.00 86.69 224 PHE A CA 1
ATOM 1741 C C . PHE A 1 224 ? 16.595 2.263 -18.548 1.00 86.69 224 PHE A C 1
ATOM 1743 O O . PHE A 1 224 ? 17.802 2.175 -18.308 1.00 86.69 224 PHE A O 1
ATOM 1750 N N . TYR A 1 225 ? 15.923 1.269 -19.132 1.00 88.88 225 TYR A N 1
ATOM 1751 C CA . TYR A 1 225 ? 16.559 0.007 -19.520 1.00 88.88 225 TYR A CA 1
ATOM 1752 C C . TYR A 1 225 ? 17.592 0.164 -20.641 1.00 88.88 225 TYR A C 1
ATOM 1754 O O . TYR A 1 225 ? 18.556 -0.600 -20.707 1.00 88.88 225 TYR A O 1
ATOM 1762 N N . ALA A 1 226 ? 17.445 1.179 -21.492 1.00 94.75 226 ALA A N 1
ATOM 1763 C CA . ALA A 1 226 ? 18.440 1.540 -22.498 1.00 94.75 226 ALA A CA 1
ATOM 1764 C C . ALA A 1 226 ? 19.599 2.395 -21.943 1.00 94.75 226 ALA A C 1
ATOM 1766 O O . ALA A 1 226 ? 20.570 2.654 -22.663 1.00 94.75 226 ALA A O 1
ATOM 1767 N N . SER A 1 227 ? 19.522 2.853 -20.689 1.00 92.06 227 SER A N 1
ATOM 1768 C CA . SER A 1 227 ? 20.510 3.765 -20.111 1.00 92.06 227 SER A CA 1
ATOM 1769 C C . SER A 1 227 ? 21.882 3.094 -19.917 1.00 92.06 227 SER A C 1
ATOM 1771 O O . SER A 1 227 ? 21.968 1.904 -19.598 1.00 92.06 227 SER A O 1
ATOM 1773 N N . PRO A 1 228 ? 22.997 3.847 -20.032 1.00 93.00 228 PRO A N 1
ATOM 1774 C CA . PRO A 1 228 ? 24.332 3.296 -19.797 1.00 93.00 228 PRO A CA 1
ATOM 1775 C C . PRO A 1 228 ? 24.518 2.698 -18.398 1.00 93.00 228 PRO A C 1
ATOM 1777 O O . PRO A 1 228 ? 25.264 1.733 -18.247 1.00 93.00 228 PRO A O 1
ATOM 1780 N N . LEU A 1 229 ? 23.855 3.263 -17.384 1.00 87.69 229 LEU A N 1
ATOM 1781 C CA . LEU A 1 229 ? 23.941 2.784 -16.004 1.00 87.69 229 LEU A CA 1
ATOM 1782 C C . LEU A 1 229 ? 23.245 1.434 -15.842 1.00 87.69 229 LEU A C 1
ATOM 1784 O O . LEU A 1 229 ? 23.845 0.508 -15.300 1.00 87.69 229 LEU A O 1
ATOM 1788 N N . PHE A 1 230 ? 22.025 1.296 -16.367 1.00 87.12 230 PHE A N 1
ATOM 1789 C CA . PHE A 1 230 ? 21.303 0.029 -16.316 1.00 87.12 230 PHE A CA 1
ATOM 1790 C C . PHE A 1 230 ? 22.053 -1.070 -17.071 1.00 87.12 230 PHE A C 1
ATOM 1792 O O . PHE A 1 230 ? 22.253 -2.159 -16.541 1.00 87.12 230 PHE A O 1
ATOM 1799 N N . LEU A 1 231 ? 22.538 -0.772 -18.280 1.00 91.25 231 LEU A N 1
ATOM 1800 C CA . LEU A 1 231 ? 23.294 -1.733 -19.087 1.00 91.25 231 LEU A CA 1
ATOM 1801 C C . LEU A 1 231 ? 24.609 -2.159 -18.415 1.00 91.25 231 LEU A C 1
ATOM 1803 O O . LEU A 1 231 ? 25.004 -3.322 -18.521 1.00 91.25 231 LEU A O 1
ATOM 1807 N N . ALA A 1 232 ? 25.287 -1.246 -17.712 1.00 89.56 232 ALA A N 1
ATOM 1808 C CA . ALA A 1 232 ? 26.492 -1.572 -16.953 1.00 89.56 232 ALA A CA 1
ATOM 1809 C C . ALA A 1 232 ? 26.194 -2.493 -15.761 1.00 89.56 232 ALA A C 1
ATOM 1811 O O . ALA A 1 232 ? 26.964 -3.418 -15.499 1.00 89.56 232 ALA A O 1
ATOM 1812 N N . GLU A 1 233 ? 25.084 -2.275 -15.056 1.00 87.06 233 GLU A N 1
ATOM 1813 C CA . GLU A 1 233 ? 24.667 -3.141 -13.951 1.00 87.06 233 GLU A CA 1
ATOM 1814 C C . GLU A 1 233 ? 24.183 -4.508 -14.454 1.00 87.06 233 GLU A C 1
ATOM 1816 O O . GLU A 1 233 ? 24.593 -5.542 -13.930 1.00 87.06 233 GLU A O 1
ATOM 1821 N N . ALA A 1 234 ? 23.426 -4.538 -15.554 1.00 86.19 234 ALA A N 1
ATOM 1822 C CA . ALA A 1 234 ? 23.014 -5.772 -16.219 1.00 86.19 234 ALA A CA 1
ATOM 1823 C C . ALA A 1 234 ? 24.223 -6.635 -16.610 1.00 86.19 234 ALA A C 1
ATOM 1825 O O . ALA A 1 234 ? 24.231 -7.846 -16.386 1.00 86.19 234 ALA A O 1
ATOM 1826 N N . ALA A 1 235 ? 25.277 -6.014 -17.149 1.00 93.38 235 ALA A N 1
ATOM 1827 C CA . ALA A 1 235 ? 26.515 -6.707 -17.493 1.00 93.38 235 ALA A CA 1
ATOM 1828 C C . ALA A 1 235 ? 27.252 -7.253 -16.257 1.00 93.38 235 ALA A C 1
ATOM 1830 O O . ALA A 1 235 ? 27.838 -8.334 -16.328 1.00 93.38 235 ALA A O 1
ATOM 1831 N N . GLN A 1 236 ? 27.212 -6.536 -15.130 1.00 92.81 236 GLN A N 1
ATOM 1832 C CA . GLN A 1 236 ? 27.789 -6.996 -13.864 1.00 92.81 236 GLN A CA 1
ATOM 1833 C C . GLN A 1 236 ? 27.003 -8.166 -13.256 1.00 92.81 236 GLN A C 1
ATOM 1835 O O . GLN A 1 236 ? 27.613 -9.110 -12.757 1.00 92.81 236 GLN A O 1
ATOM 1840 N N . ALA A 1 237 ? 25.671 -8.137 -13.331 1.00 87.31 237 ALA A N 1
ATOM 1841 C CA . ALA A 1 237 ? 24.795 -9.178 -12.797 1.00 87.31 237 ALA A CA 1
ATOM 1842 C C . ALA A 1 237 ? 24.707 -10.430 -13.691 1.00 87.31 237 ALA A C 1
ATOM 1844 O O . ALA A 1 237 ? 24.329 -11.502 -13.215 1.00 87.31 237 ALA A O 1
ATOM 1845 N N . ALA A 1 238 ? 25.067 -10.330 -14.975 1.00 91.31 238 ALA A N 1
ATOM 1846 C CA . ALA A 1 238 ? 24.906 -11.408 -15.952 1.00 91.31 238 ALA A CA 1
ATOM 1847 C C . ALA A 1 238 ? 25.504 -12.773 -15.531 1.00 91.31 238 ALA A C 1
ATOM 1849 O O . ALA A 1 238 ? 24.822 -13.781 -15.730 1.00 91.31 238 ALA A O 1
ATOM 1850 N N . PRO A 1 239 ? 26.714 -12.867 -14.931 1.00 92.94 239 PRO A N 1
ATOM 1851 C CA . PRO A 1 239 ? 27.249 -14.151 -14.472 1.00 92.94 239 PRO A CA 1
ATOM 1852 C C . PRO A 1 239 ? 26.378 -14.804 -13.393 1.00 92.94 239 PRO A C 1
ATOM 1854 O O . PRO A 1 239 ? 26.100 -15.996 -13.468 1.00 92.94 239 PRO A O 1
ATOM 1857 N N . PHE A 1 240 ? 25.893 -14.010 -12.435 1.00 87.69 240 PHE A N 1
ATOM 1858 C CA . PHE A 1 240 ? 25.000 -14.481 -11.380 1.00 87.69 240 PHE A CA 1
ATOM 1859 C C . PHE A 1 240 ? 23.658 -14.960 -11.949 1.00 87.69 240 PHE A C 1
ATOM 1861 O O . PHE A 1 240 ? 23.179 -16.032 -11.590 1.00 87.69 240 PHE A O 1
ATOM 1868 N N . LEU A 1 241 ? 23.077 -14.222 -12.898 1.00 86.69 241 LEU A N 1
ATOM 1869 C CA . LEU A 1 241 ? 21.808 -14.609 -13.524 1.00 86.69 241 LEU A CA 1
ATOM 1870 C C . LEU A 1 241 ? 21.913 -15.894 -14.346 1.00 86.69 241 LEU A C 1
ATOM 1872 O O . LEU A 1 241 ? 20.984 -16.701 -14.352 1.00 86.69 241 LEU A O 1
ATOM 1876 N N . ALA A 1 242 ? 23.057 -16.122 -14.992 1.00 91.88 242 ALA A N 1
ATOM 1877 C CA . ALA A 1 242 ? 23.321 -17.380 -15.680 1.00 91.88 242 ALA A CA 1
ATOM 1878 C C . ALA A 1 242 ? 23.371 -18.571 -14.703 1.00 91.88 242 ALA A C 1
ATOM 1880 O O . ALA A 1 242 ? 22.878 -19.650 -15.032 1.00 91.88 242 ALA A O 1
ATOM 1881 N N . GLU A 1 243 ? 23.919 -18.377 -13.499 1.00 89.62 243 GLU A N 1
ATOM 1882 C CA . GLU A 1 243 ? 23.915 -19.387 -12.432 1.00 89.62 243 GLU A CA 1
ATOM 1883 C C . GLU A 1 243 ? 22.524 -19.594 -11.815 1.00 89.62 243 GLU A C 1
ATOM 1885 O O . GLU A 1 243 ? 22.210 -20.704 -11.387 1.00 89.62 243 GLU A O 1
ATOM 1890 N N . LEU A 1 244 ? 21.675 -18.561 -11.808 1.00 83.31 244 LEU A N 1
ATOM 1891 C CA . LEU A 1 244 ? 20.299 -18.636 -11.315 1.00 83.31 244 LEU A CA 1
ATOM 1892 C C . LEU A 1 244 ? 19.336 -19.373 -12.252 1.00 83.31 244 LEU A C 1
ATOM 1894 O O . LEU A 1 244 ? 18.317 -19.870 -11.778 1.00 83.31 244 LEU A O 1
ATOM 1898 N N . GLN A 1 245 ? 19.625 -19.471 -13.555 1.00 86.44 245 GLN A N 1
ATOM 1899 C CA . GLN A 1 245 ? 18.715 -20.062 -14.549 1.00 86.44 245 GLN A CA 1
ATOM 1900 C C . GLN A 1 245 ? 18.096 -21.417 -14.143 1.00 86.44 245 GLN A C 1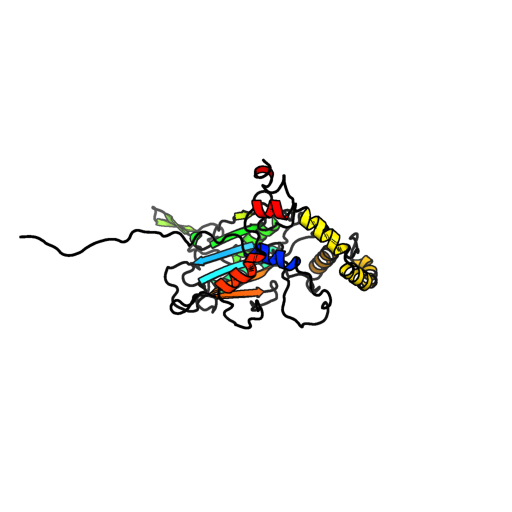
ATOM 1902 O O . GLN A 1 245 ? 16.899 -21.592 -14.375 1.00 86.44 245 GLN A O 1
ATOM 1907 N N . PRO A 1 246 ? 18.824 -22.374 -13.528 1.00 88.25 246 PRO A N 1
ATOM 1908 C CA . PRO A 1 246 ? 18.244 -23.649 -13.098 1.00 88.25 246 PRO A CA 1
ATOM 1909 C C . PRO A 1 246 ? 17.184 -23.518 -11.996 1.00 88.25 246 PRO A C 1
ATOM 1911 O O . PRO A 1 246 ? 16.396 -24.440 -11.809 1.00 88.25 246 PRO A O 1
ATOM 1914 N N . PHE A 1 247 ? 17.181 -22.402 -11.265 1.00 83.25 247 PHE A N 1
ATOM 1915 C CA . PHE A 1 247 ? 16.257 -22.099 -10.173 1.00 83.25 247 PHE A CA 1
ATOM 1916 C C . PHE A 1 247 ? 15.140 -21.137 -10.591 1.00 83.25 247 PHE A C 1
ATOM 1918 O O . PHE A 1 247 ? 14.199 -20.938 -9.835 1.00 83.25 247 PHE A O 1
ATOM 1925 N N . ALA A 1 248 ? 15.225 -20.543 -11.784 1.00 80.44 248 ALA A N 1
ATOM 1926 C CA . ALA A 1 248 ? 14.240 -19.590 -12.297 1.00 80.44 248 ALA A CA 1
ATOM 1927 C C . ALA A 1 248 ? 13.047 -20.265 -13.012 1.00 80.44 248 ALA A C 1
ATOM 1929 O O . ALA A 1 248 ? 12.172 -19.576 -13.545 1.00 80.44 248 ALA A O 1
ATOM 1930 N N . ASP A 1 249 ? 12.998 -21.601 -13.042 1.00 83.44 249 ASP A N 1
ATOM 1931 C CA . ASP A 1 249 ? 12.113 -22.397 -13.900 1.00 83.44 249 ASP A CA 1
ATOM 1932 C C . ASP A 1 249 ? 12.153 -21.902 -15.364 1.00 83.44 249 ASP A C 1
ATOM 1934 O O . ASP A 1 249 ? 13.215 -21.840 -15.984 1.00 83.44 249 ASP A O 1
ATOM 1938 N N . ASN A 1 250 ? 10.996 -21.528 -15.920 1.00 85.25 250 ASN A N 1
ATOM 1939 C CA . ASN A 1 250 ? 10.840 -21.011 -17.280 1.00 85.25 250 ASN A CA 1
ATOM 1940 C C . ASN A 1 250 ? 10.859 -19.474 -17.349 1.00 85.25 250 ASN A C 1
ATOM 1942 O O . ASN A 1 250 ? 10.493 -18.907 -18.381 1.00 85.25 250 ASN A O 1
ATOM 1946 N N . ARG A 1 251 ? 11.225 -18.779 -16.266 1.00 86.69 251 ARG A N 1
ATOM 1947 C CA . ARG A 1 251 ? 11.241 -17.312 -16.249 1.00 86.69 251 ARG A CA 1
ATOM 1948 C C . ARG A 1 251 ? 12.434 -16.779 -17.027 1.00 86.69 251 ARG A C 1
ATOM 1950 O O . ARG A 1 251 ? 13.501 -17.393 -17.085 1.00 86.69 251 ARG A O 1
ATOM 1957 N N . SER A 1 252 ? 12.242 -15.600 -17.608 1.00 90.81 252 SER A N 1
ATOM 1958 C CA . SER A 1 252 ? 13.340 -14.850 -18.204 1.00 90.81 252 SER A CA 1
ATOM 1959 C C . SER A 1 252 ? 14.332 -14.447 -17.113 1.00 90.81 252 SER A C 1
ATOM 1961 O O . SER A 1 252 ? 13.927 -13.861 -16.111 1.00 90.81 252 SER A O 1
ATOM 1963 N N . ILE A 1 253 ? 15.617 -14.730 -17.323 1.00 88.81 253 ILE A N 1
ATOM 1964 C CA . ILE A 1 253 ? 16.711 -14.216 -16.483 1.00 88.81 253 ILE A CA 1
ATOM 1965 C C . ILE A 1 253 ? 17.243 -12.860 -16.969 1.00 88.81 253 ILE A C 1
ATOM 1967 O O . ILE A 1 253 ? 18.284 -12.403 -16.501 1.00 88.81 253 ILE A O 1
ATOM 1971 N N . ASP A 1 254 ? 16.573 -12.238 -17.944 1.00 89.69 254 ASP A N 1
ATOM 1972 C CA . ASP A 1 254 ? 16.925 -10.898 -18.401 1.00 89.69 254 ASP A CA 1
ATOM 1973 C C . ASP A 1 254 ? 16.892 -9.924 -17.218 1.00 89.69 254 ASP A C 1
ATOM 1975 O O . ASP A 1 254 ? 16.003 -9.992 -16.365 1.00 89.69 254 ASP A O 1
ATOM 1979 N N . PHE A 1 255 ? 17.863 -9.013 -17.162 1.00 85.88 255 PHE A N 1
ATOM 1980 C CA . PHE A 1 255 ? 17.986 -8.068 -16.059 1.00 85.88 255 PHE A CA 1
ATOM 1981 C C . PHE A 1 255 ? 16.760 -7.149 -15.925 1.00 85.88 255 PHE A C 1
ATOM 1983 O O . PHE A 1 255 ? 16.445 -6.694 -14.830 1.00 85.88 255 PHE A O 1
ATOM 1990 N N . THR A 1 256 ? 16.007 -6.922 -17.003 1.00 85.94 256 THR A N 1
ATOM 1991 C CA . THR A 1 256 ? 14.725 -6.199 -16.958 1.00 85.94 256 THR A CA 1
ATOM 1992 C C . THR A 1 256 ? 13.659 -6.951 -16.154 1.00 85.94 256 THR A C 1
ATOM 1994 O O . THR A 1 256 ? 12.820 -6.332 -15.507 1.00 85.94 256 THR A O 1
ATOM 1997 N N . ASN A 1 257 ? 13.734 -8.284 -16.096 1.00 84.44 257 ASN A N 1
ATOM 1998 C CA . ASN A 1 257 ? 12.776 -9.151 -15.410 1.00 84.44 257 ASN A CA 1
ATOM 1999 C C . ASN A 1 257 ? 13.105 -9.390 -13.922 1.00 84.44 257 ASN A C 1
ATOM 2001 O O . ASN A 1 257 ? 12.516 -10.258 -13.275 1.00 84.44 257 ASN A O 1
ATOM 2005 N N . MET A 1 258 ? 14.052 -8.634 -13.363 1.00 80.25 258 MET A N 1
ATOM 2006 C CA . MET A 1 258 ? 14.601 -8.873 -12.028 1.00 80.25 258 MET A CA 1
ATOM 2007 C C . MET A 1 258 ? 13.552 -8.834 -10.914 1.00 80.25 258 MET A C 1
ATOM 2009 O O . MET A 1 258 ? 13.632 -9.616 -9.972 1.00 80.25 258 MET A O 1
ATOM 2013 N N . PHE A 1 259 ? 12.538 -7.971 -11.042 1.00 79.12 259 PHE A N 1
ATOM 2014 C CA . PHE A 1 259 ? 11.424 -7.920 -10.094 1.00 79.12 259 PHE A CA 1
ATOM 2015 C C . PHE A 1 259 ? 10.717 -9.277 -9.981 1.00 79.12 259 PHE A C 1
ATOM 2017 O O . PHE A 1 259 ? 10.559 -9.785 -8.877 1.00 79.12 259 PHE A O 1
ATOM 2024 N N . ASN A 1 260 ? 10.367 -9.903 -11.108 1.00 80.00 260 ASN A N 1
ATOM 2025 C CA . ASN A 1 260 ? 9.677 -11.196 -11.115 1.00 80.00 260 ASN A CA 1
ATOM 2026 C C . ASN A 1 260 ? 10.573 -12.338 -10.612 1.00 80.00 260 ASN A C 1
ATOM 2028 O O . ASN A 1 260 ? 10.077 -13.293 -10.022 1.00 80.00 260 ASN A O 1
ATOM 2032 N N . ILE A 1 261 ? 11.890 -12.250 -10.832 1.00 77.12 261 ILE A N 1
ATOM 2033 C CA . ILE A 1 261 ? 12.857 -13.226 -10.306 1.00 77.12 261 ILE A CA 1
ATOM 2034 C C . ILE A 1 261 ? 12.925 -13.127 -8.779 1.00 77.12 261 ILE A C 1
ATOM 2036 O O . ILE A 1 261 ? 12.825 -14.148 -8.101 1.00 77.12 261 ILE A O 1
ATOM 2040 N N . PHE A 1 262 ? 13.061 -11.912 -8.238 1.00 75.81 262 PHE A N 1
ATOM 2041 C CA . PHE A 1 262 ? 13.087 -11.702 -6.792 1.00 75.81 262 PHE A CA 1
ATOM 2042 C C . PHE A 1 262 ? 11.746 -12.019 -6.139 1.00 75.81 262 PHE A C 1
ATOM 2044 O O . PHE A 1 262 ? 11.745 -12.681 -5.112 1.00 75.81 262 PHE A O 1
ATOM 2051 N N . ASP A 1 263 ? 10.617 -11.619 -6.728 1.00 74.94 263 ASP A N 1
ATOM 2052 C CA . ASP A 1 263 ? 9.292 -11.925 -6.176 1.00 74.94 263 ASP A CA 1
ATOM 2053 C C . ASP A 1 263 ? 9.065 -13.435 -6.087 1.00 74.94 263 ASP A C 1
ATOM 2055 O O . ASP A 1 263 ? 8.646 -13.945 -5.048 1.00 74.94 263 ASP A O 1
ATOM 2059 N N . PHE A 1 264 ? 9.437 -14.169 -7.140 1.00 77.00 264 PHE A N 1
ATOM 2060 C CA . PHE A 1 264 ? 9.401 -15.626 -7.129 1.00 77.00 264 PHE A CA 1
ATOM 2061 C C . PHE A 1 264 ? 10.324 -16.219 -6.057 1.00 77.00 264 PHE A C 1
ATOM 2063 O O . PHE A 1 264 ? 9.905 -17.102 -5.310 1.00 77.00 264 PHE A O 1
ATOM 2070 N N . ALA A 1 265 ? 11.560 -15.724 -5.946 1.00 74.06 265 ALA A N 1
ATOM 2071 C CA . ALA A 1 265 ? 12.507 -16.193 -4.940 1.00 74.06 265 ALA A CA 1
ATOM 2072 C C . ALA A 1 265 ? 12.004 -15.932 -3.510 1.00 74.06 265 ALA A C 1
ATOM 2074 O O . ALA A 1 265 ? 12.041 -16.842 -2.689 1.00 74.06 265 ALA A O 1
ATOM 2075 N N . THR A 1 266 ? 11.464 -14.742 -3.230 1.00 67.69 266 THR A N 1
ATOM 2076 C CA . THR A 1 266 ? 10.879 -14.380 -1.930 1.00 67.69 266 THR A CA 1
ATOM 2077 C C . THR A 1 266 ? 9.628 -15.205 -1.611 1.00 67.69 266 THR A C 1
ATOM 2079 O O . THR A 1 266 ? 9.405 -15.551 -0.453 1.00 67.69 266 THR A O 1
ATOM 2082 N N . ALA A 1 267 ? 8.818 -15.565 -2.613 1.00 69.12 267 ALA A N 1
ATOM 2083 C CA . ALA A 1 267 ? 7.669 -16.454 -2.422 1.00 69.12 267 ALA A CA 1
ATOM 2084 C C . ALA A 1 267 ? 8.081 -17.897 -2.062 1.00 69.12 267 ALA A C 1
ATOM 2086 O O . ALA A 1 267 ? 7.325 -18.604 -1.395 1.00 69.12 267 ALA A O 1
ATOM 2087 N N . LEU A 1 268 ? 9.268 -18.346 -2.489 1.00 72.38 268 LEU A N 1
ATOM 2088 C CA . LEU A 1 268 ? 9.824 -19.653 -2.123 1.00 72.38 268 LEU A CA 1
ATOM 2089 C C . LEU A 1 268 ? 10.564 -19.628 -0.782 1.00 72.38 268 LEU A C 1
ATOM 2091 O O . LEU A 1 268 ? 10.444 -20.572 0.002 1.00 72.38 268 LEU A O 1
ATOM 2095 N N . ASP A 1 269 ? 11.339 -18.574 -0.540 1.00 69.06 269 ASP A N 1
ATOM 2096 C CA . ASP A 1 269 ? 12.150 -18.390 0.656 1.00 69.06 269 ASP A CA 1
ATOM 2097 C C . ASP A 1 269 ? 12.081 -16.927 1.141 1.00 69.06 269 ASP A C 1
ATOM 2099 O O . ASP A 1 269 ? 12.707 -16.038 0.551 1.00 69.06 269 ASP A O 1
ATOM 2103 N N . PRO A 1 270 ? 11.356 -16.664 2.243 1.00 64.56 270 PRO A N 1
ATOM 2104 C CA . PRO A 1 270 ? 11.244 -15.332 2.829 1.00 64.56 270 PRO A CA 1
ATOM 2105 C C . PRO A 1 270 ? 12.571 -14.720 3.308 1.00 64.56 270 PRO A C 1
ATOM 2107 O O . PRO A 1 270 ? 12.602 -13.527 3.594 1.00 64.56 270 PRO A O 1
ATOM 2110 N N . GLU A 1 271 ? 13.662 -15.491 3.426 1.00 61.94 271 GLU A N 1
ATOM 2111 C CA . GLU A 1 271 ? 14.981 -14.953 3.798 1.00 61.94 271 GLU A CA 1
ATOM 2112 C C . GLU A 1 271 ? 15.687 -14.225 2.638 1.00 61.94 271 GLU A C 1
ATOM 2114 O O . GLU A 1 271 ? 16.682 -13.523 2.856 1.00 61.94 271 GLU A O 1
ATOM 2119 N N . VAL A 1 272 ? 15.174 -14.337 1.406 1.00 58.38 272 VAL A N 1
ATOM 2120 C CA . VAL A 1 272 ? 15.691 -13.600 0.246 1.00 58.38 272 VAL A CA 1
ATOM 2121 C C . VAL A 1 272 ? 15.326 -12.117 0.372 1.00 58.38 272 VAL A C 1
ATOM 2123 O O . VAL A 1 272 ? 14.225 -11.684 0.028 1.00 58.38 272 VAL A O 1
ATOM 2126 N N . ALA A 1 273 ? 16.282 -11.330 0.869 1.00 53.06 273 ALA A N 1
ATOM 2127 C CA . ALA A 1 273 ? 16.163 -9.884 1.023 1.00 53.06 273 ALA A CA 1
ATOM 2128 C C . ALA A 1 273 ? 16.185 -9.155 -0.333 1.00 53.06 273 ALA A C 1
ATOM 2130 O O . ALA A 1 273 ? 17.004 -9.457 -1.200 1.00 53.06 273 ALA A O 1
ATOM 2131 N N . GLY A 1 274 ? 15.330 -8.141 -0.491 1.00 53.84 274 GLY A N 1
ATOM 2132 C CA . GLY A 1 274 ? 15.311 -7.281 -1.683 1.00 53.84 274 GLY A CA 1
ATOM 2133 C C . GLY A 1 274 ? 13.945 -6.673 -2.000 1.00 53.84 274 GLY A C 1
ATOM 2134 O O . GLY A 1 274 ? 13.874 -5.630 -2.646 1.00 53.84 274 GLY A O 1
ATOM 2135 N N . ILE A 1 275 ? 12.870 -7.281 -1.493 1.00 63.06 275 ILE A N 1
ATOM 2136 C CA . ILE A 1 275 ? 11.492 -6.789 -1.594 1.00 63.06 275 ILE A CA 1
ATOM 2137 C C . ILE A 1 275 ? 10.955 -6.558 -0.177 1.00 63.06 275 ILE A C 1
ATOM 2139 O O . ILE A 1 275 ? 11.335 -7.255 0.757 1.00 63.06 275 ILE A O 1
ATOM 2143 N N . VAL A 1 276 ? 10.100 -5.545 -0.013 1.00 70.56 276 VAL A N 1
ATOM 2144 C CA . VAL A 1 276 ? 9.372 -5.277 1.238 1.00 70.56 276 VAL A CA 1
ATOM 2145 C C . VAL A 1 276 ? 8.541 -6.503 1.613 1.00 70.56 276 VAL A C 1
ATOM 2147 O O . VAL A 1 276 ? 7.802 -6.988 0.768 1.00 70.56 276 VAL A O 1
ATOM 2150 N N . ASP A 1 277 ? 8.598 -6.985 2.849 1.00 82.06 277 ASP A N 1
ATOM 2151 C CA . ASP A 1 277 ? 7.915 -8.211 3.281 1.00 82.06 277 ASP A CA 1
ATOM 2152 C C . ASP A 1 277 ? 6.381 -8.091 3.177 1.00 82.06 277 ASP A C 1
ATOM 2154 O O . ASP A 1 277 ? 5.808 -7.000 3.239 1.00 82.06 277 ASP A O 1
ATOM 2158 N N . TYR A 1 278 ? 5.687 -9.225 3.036 1.00 88.00 278 TYR A N 1
ATOM 2159 C CA . TYR A 1 278 ? 4.221 -9.267 3.125 1.00 88.00 278 TYR A CA 1
ATOM 2160 C C . TYR A 1 278 ? 3.726 -8.750 4.479 1.00 88.00 278 TYR A C 1
ATOM 2162 O O . TYR A 1 278 ? 4.383 -8.965 5.500 1.00 88.00 278 TYR A O 1
ATOM 2170 N N . ALA A 1 279 ? 2.565 -8.088 4.493 1.00 92.06 279 ALA A N 1
ATOM 2171 C CA . ALA A 1 279 ? 2.013 -7.407 5.669 1.00 92.06 279 ALA A CA 1
ATOM 2172 C C . ALA A 1 279 ? 2.956 -6.350 6.292 1.00 92.06 279 ALA A C 1
ATOM 2174 O O . ALA A 1 279 ? 2.921 -6.080 7.500 1.00 92.06 279 ALA A O 1
ATOM 2175 N N . ALA A 1 280 ? 3.843 -5.758 5.489 1.00 88.06 280 ALA A N 1
ATOM 2176 C CA . ALA A 1 280 ? 4.567 -4.552 5.867 1.00 88.06 280 ALA A CA 1
ATOM 2177 C C . ALA A 1 280 ? 3.656 -3.322 5.830 1.00 88.06 280 ALA A C 1
ATOM 2179 O O . ALA A 1 280 ? 2.670 -3.281 5.098 1.00 88.06 280 ALA A O 1
ATOM 2180 N N . VAL A 1 281 ? 4.005 -2.291 6.598 1.00 88.31 281 VAL A N 1
ATOM 2181 C CA . VAL A 1 281 ? 3.216 -1.057 6.681 1.00 88.31 281 VAL A CA 1
ATOM 2182 C C . VAL A 1 281 ? 4.107 0.174 6.799 1.00 88.31 281 VAL A C 1
ATOM 2184 O O . VAL A 1 281 ? 5.069 0.183 7.571 1.00 88.31 281 VAL A O 1
ATOM 2187 N N . VAL A 1 282 ? 3.761 1.237 6.069 1.00 86.81 282 VAL A N 1
ATOM 2188 C CA . VAL A 1 282 ? 4.211 2.605 6.363 1.00 86.81 282 VAL A CA 1
ATOM 2189 C C . VAL A 1 282 ? 3.085 3.352 7.056 1.00 86.81 282 VAL A C 1
ATOM 2191 O O . VAL A 1 282 ? 1.952 3.363 6.584 1.00 86.81 282 VAL A O 1
ATOM 2194 N N . ALA A 1 283 ? 3.418 4.006 8.162 1.00 87.00 283 ALA A N 1
ATOM 2195 C CA . ALA A 1 283 ? 2.516 4.842 8.933 1.00 87.00 283 ALA A CA 1
ATOM 2196 C C . ALA A 1 283 ? 2.961 6.302 8.866 1.00 87.00 283 ALA A C 1
ATOM 2198 O O . ALA A 1 283 ? 4.075 6.629 9.273 1.00 87.00 283 ALA A O 1
ATOM 2199 N N . LEU A 1 284 ? 2.087 7.179 8.381 1.00 85.00 284 LEU A N 1
ATOM 2200 C CA . LEU A 1 284 ? 2.233 8.624 8.482 1.00 85.00 284 LEU A CA 1
ATOM 2201 C C . LEU A 1 284 ? 1.399 9.087 9.670 1.00 85.00 284 LEU A C 1
ATOM 2203 O O . LEU A 1 284 ? 0.179 9.211 9.583 1.00 85.00 284 LEU A O 1
ATOM 2207 N N . GLU A 1 285 ? 2.068 9.292 10.796 1.00 86.69 285 GLU A N 1
ATOM 2208 C CA . GLU A 1 285 ? 1.438 9.747 12.031 1.00 86.69 285 GLU A CA 1
ATOM 2209 C C . GLU A 1 285 ? 1.407 11.272 12.055 1.00 86.69 285 GLU A C 1
ATOM 2211 O O . GLU A 1 285 ? 2.453 11.920 11.937 1.00 86.69 285 GLU A O 1
ATOM 2216 N N . LEU A 1 286 ? 0.208 11.828 12.227 1.00 85.19 286 LEU A N 1
ATOM 2217 C CA . LEU A 1 286 ? -0.004 13.247 12.469 1.00 85.19 286 LEU A CA 1
ATOM 2218 C C . LEU A 1 286 ? 0.001 13.491 13.977 1.00 85.19 286 LEU A C 1
ATOM 2220 O O . LEU A 1 286 ? -0.834 12.955 14.707 1.00 85.19 286 LEU A O 1
ATOM 2224 N N . HIS A 1 287 ? 0.919 14.328 14.440 1.00 84.12 287 HIS A N 1
ATOM 2225 C CA . HIS A 1 287 ? 1.031 14.713 15.842 1.00 84.12 287 HIS A CA 1
ATOM 2226 C C . HIS A 1 287 ? 0.405 16.086 16.053 1.00 84.12 287 HIS A C 1
ATOM 2228 O O . HIS A 1 287 ? 0.650 17.018 15.280 1.00 84.12 287 HIS A O 1
ATOM 2234 N N . GLY A 1 288 ? -0.400 16.213 17.109 1.00 75.31 288 GLY A N 1
ATOM 2235 C CA . GLY A 1 288 ? -0.937 17.502 17.526 1.00 75.31 288 GLY A CA 1
ATOM 2236 C C . GLY A 1 288 ? 0.172 18.490 17.901 1.00 75.31 288 GLY A C 1
ATOM 2237 O O . GLY A 1 288 ? 1.238 18.111 18.392 1.00 75.31 288 GLY A O 1
ATOM 2238 N N . GLY A 1 289 ? -0.079 19.779 17.675 1.00 68.25 289 GLY A N 1
ATOM 2239 C CA . GLY A 1 289 ? 0.818 20.845 18.102 1.00 68.25 289 GLY A CA 1
ATOM 2240 C C . GLY A 1 289 ? 0.493 21.322 19.517 1.00 68.25 289 GLY A C 1
ATOM 2241 O O . GLY A 1 289 ? -0.617 21.781 19.794 1.00 68.25 289 GLY A O 1
ATOM 2242 N N . ALA A 1 290 ? 1.468 21.276 20.427 1.00 66.19 290 ALA A N 1
ATOM 2243 C CA . ALA A 1 290 ? 1.284 21.803 21.777 1.00 66.19 290 ALA A CA 1
ATOM 2244 C C . ALA A 1 290 ? 0.988 23.315 21.744 1.00 66.19 290 ALA A C 1
ATOM 2246 O O . ALA A 1 290 ? 1.710 24.082 21.111 1.00 66.19 290 ALA A O 1
ATOM 2247 N N . HIS A 1 291 ? -0.050 23.757 22.461 1.00 68.56 291 HIS A N 1
ATOM 2248 C CA . HIS A 1 291 ? -0.398 25.178 22.630 1.00 68.56 291 HIS A CA 1
ATOM 2249 C C . HIS A 1 291 ? -0.567 25.971 21.317 1.00 68.56 291 HIS A C 1
ATOM 2251 O O . HIS A 1 291 ? -0.206 27.145 21.252 1.00 68.56 291 HIS A O 1
ATOM 2257 N N . GLY A 1 292 ? -1.121 25.342 20.276 1.00 66.62 292 GLY A N 1
ATOM 2258 C CA . GLY A 1 292 ? -1.326 25.992 18.977 1.00 66.62 292 GLY A CA 1
ATOM 2259 C C . GLY A 1 292 ? -0.063 26.075 18.118 1.00 66.62 292 GLY A C 1
ATOM 2260 O O . GLY A 1 292 ? -0.045 26.819 17.138 1.00 66.62 292 GLY A O 1
ATOM 2261 N N . ALA A 1 293 ? 0.988 25.328 18.474 1.00 78.88 293 ALA A N 1
ATOM 2262 C CA . ALA A 1 293 ? 2.085 25.049 17.561 1.00 78.88 293 ALA A CA 1
ATOM 2263 C C . ALA A 1 293 ? 1.577 24.318 16.309 1.00 78.88 293 ALA A C 1
ATOM 2265 O O . ALA A 1 293 ? 0.511 23.701 16.307 1.00 78.88 293 ALA A O 1
ATOM 2266 N N . GLU A 1 294 ? 2.358 24.390 15.239 1.00 84.94 294 GLU A N 1
ATOM 2267 C CA . GLU A 1 294 ? 2.053 23.667 14.013 1.00 84.94 294 GLU A CA 1
ATOM 2268 C C . GLU A 1 294 ? 2.086 22.144 14.253 1.00 84.94 294 GLU A C 1
ATOM 2270 O O . GLU A 1 294 ? 3.006 21.661 14.923 1.00 84.94 294 GLU A O 1
ATOM 2275 N N . PRO A 1 295 ? 1.118 21.380 13.714 1.00 84.44 295 PRO A N 1
ATOM 2276 C CA . PRO A 1 295 ? 1.190 19.924 13.689 1.00 84.44 295 PRO A CA 1
ATOM 2277 C C . PRO A 1 295 ? 2.449 19.422 12.976 1.00 84.44 295 PRO A C 1
ATOM 2279 O O . PRO A 1 295 ? 2.940 20.043 12.029 1.00 84.44 295 PRO A O 1
ATOM 2282 N N . THR A 1 296 ? 2.938 18.255 13.386 1.00 86.19 296 THR A N 1
ATOM 2283 C CA . THR A 1 296 ? 4.071 17.590 12.731 1.00 86.19 296 THR A CA 1
ATOM 2284 C C . THR A 1 296 ? 3.667 16.234 12.173 1.00 86.19 296 THR A C 1
ATOM 2286 O O . THR A 1 296 ? 2.751 15.586 12.675 1.00 86.19 296 THR A O 1
ATOM 2289 N N . VAL A 1 297 ? 4.358 15.787 11.125 1.00 83.56 297 VAL A N 1
ATOM 2290 C CA . VAL A 1 297 ? 4.158 14.471 10.509 1.00 83.56 297 VAL A CA 1
ATOM 2291 C C . VAL A 1 297 ? 5.427 13.651 10.647 1.00 83.56 297 VAL A C 1
ATOM 2293 O O . VAL A 1 297 ? 6.506 14.081 10.229 1.00 83.56 297 VAL A O 1
ATOM 2296 N N . SER A 1 298 ? 5.299 12.452 11.208 1.00 84.06 298 SER A N 1
ATOM 2297 C CA . SER A 1 298 ? 6.371 11.455 11.216 1.00 84.06 298 SER A CA 1
ATOM 2298 C C . SER A 1 298 ? 6.003 10.275 10.336 1.00 84.06 298 SER A C 1
ATOM 2300 O O . SER A 1 298 ? 4.862 9.820 10.378 1.00 84.06 298 SER A O 1
ATOM 2302 N N . ILE A 1 299 ? 6.980 9.732 9.616 1.00 82.06 299 ILE A N 1
ATOM 2303 C CA . ILE A 1 299 ? 6.804 8.488 8.872 1.00 82.06 299 ILE A CA 1
ATOM 2304 C C . ILE A 1 299 ? 7.494 7.362 9.626 1.00 82.06 299 ILE A C 1
ATOM 2306 O O . ILE A 1 299 ? 8.626 7.511 10.089 1.00 82.06 299 ILE A O 1
ATOM 2310 N N . LYS A 1 300 ? 6.813 6.230 9.751 1.00 85.50 300 LYS A N 1
ATOM 2311 C CA . LYS A 1 300 ? 7.359 5.006 10.322 1.00 85.50 300 LYS A CA 1
ATOM 2312 C C . LYS A 1 300 ? 7.138 3.831 9.388 1.00 85.50 300 LYS A C 1
ATOM 2314 O O . LYS A 1 300 ? 6.196 3.842 8.607 1.00 85.50 300 LYS A O 1
ATOM 2319 N N . PHE A 1 301 ? 7.982 2.818 9.497 1.00 86.19 301 PHE A N 1
ATOM 2320 C CA . PHE A 1 301 ? 7.897 1.601 8.703 1.00 86.19 301 PHE A CA 1
ATOM 2321 C C . PHE A 1 301 ? 8.047 0.364 9.581 1.00 86.19 301 PHE A C 1
ATOM 2323 O O . PHE A 1 301 ? 8.852 0.361 10.510 1.00 86.19 301 PHE A O 1
ATOM 2330 N N . LYS A 1 302 ? 7.270 -0.672 9.283 1.00 88.69 302 LYS A N 1
ATOM 2331 C CA . LYS A 1 302 ? 7.383 -2.015 9.856 1.00 88.69 302 LYS A CA 1
ATOM 2332 C C . LYS A 1 302 ? 7.435 -3.005 8.702 1.00 88.69 302 LYS A C 1
ATOM 2334 O O . LYS A 1 302 ? 6.525 -3.000 7.873 1.00 88.69 302 LYS A O 1
ATOM 2339 N N . ASN A 1 303 ? 8.468 -3.844 8.660 1.00 86.50 303 ASN A N 1
ATOM 2340 C CA . ASN A 1 303 ? 8.667 -4.794 7.566 1.00 86.50 303 ASN A CA 1
ATOM 2341 C C . ASN A 1 303 ? 8.086 -6.175 7.902 1.00 86.50 303 ASN A C 1
ATOM 2343 O O . ASN A 1 303 ? 8.740 -6.999 8.534 1.00 86.50 303 ASN A O 1
ATOM 2347 N N . GLY A 1 304 ? 6.837 -6.409 7.507 1.00 86.12 304 GLY A N 1
ATOM 2348 C CA . GLY A 1 304 ? 6.159 -7.693 7.660 1.00 86.12 304 GLY A CA 1
ATOM 2349 C C . GLY A 1 304 ? 5.945 -8.153 9.098 1.00 86.12 304 GLY A C 1
ATOM 2350 O O . GLY A 1 304 ? 6.093 -7.395 10.059 1.00 86.12 304 GLY A O 1
ATOM 2351 N N . THR A 1 305 ? 5.535 -9.408 9.275 1.00 89.81 305 THR A N 1
ATOM 2352 C CA . THR A 1 305 ? 5.123 -9.950 10.584 1.00 89.81 305 THR A CA 1
ATOM 2353 C C . THR A 1 305 ? 6.275 -10.205 11.553 1.00 89.81 305 THR A C 1
ATOM 2355 O O . THR A 1 305 ? 6.056 -10.178 12.763 1.00 89.81 305 THR A O 1
ATOM 2358 N N . SER A 1 306 ? 7.485 -10.444 11.046 1.00 88.50 306 SER A N 1
ATOM 2359 C CA . SER A 1 306 ? 8.683 -10.743 11.844 1.00 88.50 306 SER A CA 1
ATOM 2360 C C . SER A 1 306 ? 9.261 -9.506 12.542 1.00 88.50 306 SER A C 1
ATOM 2362 O O . SER A 1 306 ? 9.859 -9.632 13.611 1.00 88.50 306 SER A O 1
ATOM 2364 N N . ASP A 1 307 ? 9.050 -8.310 11.985 1.00 88.12 307 ASP A N 1
ATOM 2365 C CA . ASP A 1 307 ? 9.502 -7.049 12.568 1.00 88.12 307 ASP A CA 1
ATOM 2366 C C . ASP A 1 307 ? 8.589 -6.610 13.728 1.00 88.12 307 ASP A C 1
ATOM 2368 O O . ASP A 1 307 ? 7.438 -6.243 13.507 1.00 88.12 307 ASP A O 1
ATOM 2372 N N . PRO A 1 308 ? 9.029 -6.606 14.994 1.00 93.06 308 PRO A N 1
ATOM 2373 C CA . PRO A 1 308 ? 8.117 -6.439 16.124 1.00 93.06 308 PRO A CA 1
ATOM 2374 C C . PRO A 1 308 ? 7.662 -4.990 16.361 1.00 93.06 308 PRO A C 1
ATOM 2376 O O . PRO A 1 308 ? 6.884 -4.751 17.286 1.00 93.06 308 PRO A O 1
ATOM 2379 N N . LYS A 1 309 ? 8.172 -4.003 15.612 1.00 92.44 309 LYS A N 1
ATOM 2380 C CA . LYS A 1 309 ? 7.932 -2.583 15.903 1.00 92.44 309 LYS A CA 1
ATOM 2381 C C . LYS A 1 309 ? 7.901 -1.710 14.652 1.00 92.44 309 LYS A C 1
ATOM 2383 O O . LYS A 1 309 ? 8.341 -2.103 13.585 1.00 92.44 309 LYS A O 1
ATOM 2388 N N . LEU A 1 310 ? 7.416 -0.486 14.833 1.00 88.44 310 LEU A N 1
ATOM 2389 C CA . LEU A 1 310 ? 7.559 0.591 13.860 1.00 88.44 310 LEU A CA 1
ATOM 2390 C C . LEU A 1 310 ? 8.911 1.291 14.050 1.00 88.44 310 LEU A C 1
ATOM 2392 O O . LEU A 1 310 ? 9.253 1.709 15.160 1.00 88.44 310 LEU A O 1
ATOM 2396 N N . HIS A 1 311 ? 9.656 1.454 12.962 1.00 85.75 311 HIS A N 1
ATOM 2397 C CA . HIS A 1 311 ? 10.918 2.188 12.911 1.00 85.75 311 HIS A CA 1
ATOM 2398 C C . HIS A 1 311 ? 10.689 3.559 12.292 1.00 85.75 311 HIS A C 1
ATOM 2400 O O . HIS A 1 311 ? 10.096 3.666 11.221 1.00 85.75 311 HIS A O 1
ATOM 2406 N N . THR A 1 312 ? 11.159 4.616 12.952 1.00 83.44 312 THR A N 1
ATOM 2407 C CA . THR A 1 312 ? 11.051 5.979 12.423 1.00 83.44 312 THR A CA 1
ATOM 2408 C C . THR A 1 312 ? 11.917 6.145 11.181 1.00 83.44 312 THR A C 1
ATOM 2410 O O . THR A 1 312 ? 13.115 5.863 11.204 1.00 83.44 312 THR A O 1
ATOM 2413 N N . LEU A 1 313 ? 11.310 6.661 10.118 1.00 77.44 313 LEU A N 1
ATOM 2414 C CA . LEU A 1 313 ? 11.992 7.073 8.906 1.00 77.44 313 LEU A CA 1
ATOM 2415 C C . LEU A 1 313 ? 12.295 8.566 8.980 1.00 77.44 313 LEU A C 1
ATOM 2417 O O . LEU A 1 313 ? 11.418 9.400 9.209 1.00 77.44 313 LEU A O 1
ATOM 2421 N N . HIS A 1 314 ? 13.564 8.901 8.783 1.00 76.06 314 HIS A N 1
ATOM 2422 C CA . HIS A 1 314 ? 14.030 10.278 8.770 1.00 76.06 314 HIS A CA 1
ATOM 2423 C C . HIS A 1 314 ? 13.793 10.894 7.394 1.00 76.06 314 HIS A C 1
ATOM 2425 O O . HIS A 1 314 ? 14.327 10.421 6.390 1.00 76.06 314 HIS A O 1
ATOM 2431 N N . LEU A 1 315 ? 12.987 11.953 7.356 1.00 66.94 315 LEU A N 1
ATOM 2432 C CA . LEU A 1 315 ? 12.668 12.680 6.133 1.00 66.94 315 LEU A CA 1
ATOM 2433 C C . LEU A 1 315 ? 13.502 13.944 6.007 1.00 66.94 315 LEU A C 1
ATOM 2435 O O . LEU A 1 315 ? 13.755 14.631 6.994 1.00 66.94 315 LEU A O 1
ATOM 2439 N N . PHE A 1 316 ? 13.871 14.280 4.771 1.00 75.69 316 PHE A N 1
ATOM 2440 C CA . PHE A 1 316 ? 14.459 15.577 4.419 1.00 75.69 316 PHE A CA 1
ATOM 2441 C C . PHE A 1 316 ? 15.728 15.934 5.222 1.00 75.69 316 PHE A C 1
ATOM 2443 O O . PHE A 1 316 ? 15.997 17.104 5.483 1.00 75.69 316 PHE A O 1
ATOM 2450 N N . GLY A 1 317 ? 16.496 14.923 5.650 1.00 67.62 317 GLY A N 1
ATOM 2451 C CA . GLY A 1 317 ? 17.678 15.093 6.507 1.00 67.62 317 GLY A CA 1
ATOM 2452 C C . GLY A 1 317 ? 17.365 15.465 7.965 1.00 67.62 317 GLY A C 1
ATOM 2453 O O . GLY A 1 317 ? 18.281 15.729 8.742 1.00 67.62 317 GLY A O 1
ATOM 2454 N N . SER A 1 318 ? 16.087 15.488 8.360 1.00 71.81 318 SER A N 1
ATOM 2455 C CA . SER A 1 318 ? 15.663 15.712 9.740 1.00 71.81 318 SER A CA 1
ATOM 2456 C C . SER A 1 318 ? 15.795 14.438 10.567 1.00 71.81 318 SER A C 1
ATOM 2458 O O . SER A 1 318 ? 15.236 13.392 10.237 1.00 71.81 318 SER A O 1
ATOM 2460 N N . HIS A 1 319 ? 16.472 14.555 11.706 1.00 73.94 319 HIS A N 1
ATOM 2461 C CA . HIS A 1 319 ? 16.588 13.493 12.706 1.00 73.94 319 HIS A CA 1
ATOM 2462 C C . HIS A 1 319 ? 15.585 13.640 13.860 1.00 73.94 319 HIS A C 1
ATOM 2464 O O . HIS A 1 319 ? 15.703 12.957 14.877 1.00 73.94 319 HIS A O 1
ATOM 2470 N N . ALA A 1 320 ? 14.606 14.541 13.729 1.00 72.50 320 ALA A N 1
ATOM 2471 C CA . ALA A 1 320 ? 13.594 14.750 14.754 1.00 72.50 320 ALA A CA 1
ATOM 2472 C C . ALA A 1 320 ? 12.706 13.505 14.909 1.00 72.50 320 ALA A C 1
ATOM 2474 O O . ALA A 1 320 ? 12.165 12.975 13.939 1.00 72.50 320 ALA A O 1
ATOM 2475 N N . THR A 1 321 ? 12.525 13.053 16.150 1.00 66.94 321 THR A N 1
ATOM 2476 C CA . THR A 1 321 ? 11.700 11.876 16.472 1.00 66.94 321 THR A CA 1
ATOM 2477 C C . THR A 1 321 ? 10.207 12.136 16.310 1.00 66.94 321 THR A C 1
ATOM 2479 O O . THR A 1 321 ? 9.458 11.202 16.046 1.00 66.94 321 THR A O 1
ATOM 2482 N N . ASN A 1 322 ? 9.786 13.398 16.428 1.00 70.44 322 ASN A N 1
ATOM 2483 C CA . ASN A 1 322 ? 8.385 13.813 16.319 1.00 70.44 322 ASN A CA 1
ATOM 2484 C C . ASN A 1 322 ? 8.021 14.251 14.889 1.00 70.44 322 ASN A C 1
ATOM 2486 O O . ASN A 1 322 ? 6.973 14.855 14.673 1.00 70.44 322 ASN A O 1
ATOM 2490 N N . GLY A 1 323 ? 8.886 13.963 13.913 1.00 81.88 323 GLY A N 1
ATOM 2491 C CA . GLY A 1 323 ? 8.650 14.287 12.513 1.00 81.88 323 GLY A CA 1
ATOM 2492 C C . GLY A 1 323 ? 9.032 15.714 12.121 1.00 81.88 323 GLY A C 1
ATOM 2493 O O . GLY A 1 323 ? 9.825 16.377 12.791 1.00 81.88 323 GLY A O 1
ATOM 2494 N N . VAL A 1 324 ? 8.489 16.161 10.993 1.00 84.31 324 VAL A N 1
ATOM 2495 C CA . VAL A 1 324 ? 8.704 17.497 10.413 1.00 84.31 324 VAL A CA 1
ATOM 2496 C C . VAL A 1 324 ? 7.405 18.311 10.456 1.00 84.31 324 VAL A C 1
ATOM 2498 O O . VAL A 1 324 ? 6.334 17.703 10.475 1.00 84.31 324 VAL A O 1
ATOM 2501 N N . PRO A 1 325 ? 7.458 19.655 10.476 1.00 88.69 325 PRO A N 1
ATOM 2502 C CA . PRO A 1 325 ? 6.266 20.494 10.338 1.00 88.69 325 PRO A CA 1
ATOM 2503 C C . PRO A 1 325 ? 5.418 20.097 9.123 1.00 88.69 325 PRO A C 1
ATOM 2505 O O . PRO A 1 325 ? 5.963 19.805 8.054 1.00 88.69 325 PRO A O 1
ATOM 2508 N N . LEU A 1 326 ? 4.093 20.070 9.284 1.00 82.88 326 LEU A N 1
ATOM 2509 C CA . LEU A 1 326 ? 3.170 19.641 8.230 1.00 82.88 326 LEU A CA 1
ATOM 2510 C C . LEU A 1 326 ? 3.287 20.506 6.963 1.00 82.88 326 LEU A C 1
ATOM 2512 O O . LEU A 1 326 ? 3.273 19.966 5.860 1.00 82.88 326 LEU A O 1
ATOM 2516 N N . SER A 1 327 ? 3.453 21.823 7.101 1.00 85.31 327 SER A N 1
ATOM 2517 C CA . SER A 1 327 ? 3.685 22.738 5.974 1.00 85.31 327 SER A CA 1
ATOM 2518 C C . SER A 1 327 ? 4.956 22.380 5.213 1.00 85.31 327 SER A C 1
ATOM 2520 O O . SER A 1 327 ? 4.907 22.204 4.002 1.00 85.31 327 SER A O 1
ATOM 2522 N N . GLN A 1 328 ? 6.068 22.159 5.922 1.00 86.94 328 GLN A N 1
ATOM 2523 C CA . GLN A 1 328 ? 7.323 21.727 5.310 1.00 86.94 328 GLN A CA 1
ATOM 2524 C C . GLN A 1 328 ? 7.155 20.393 4.571 1.00 86.94 328 GLN A C 1
ATOM 2526 O O . GLN A 1 328 ? 7.690 20.229 3.476 1.00 86.94 328 GLN A O 1
ATOM 2531 N N . PHE A 1 329 ? 6.429 19.440 5.160 1.00 82.06 329 PHE A N 1
ATOM 2532 C CA . PHE A 1 329 ? 6.134 18.163 4.516 1.00 82.06 329 PHE A CA 1
AT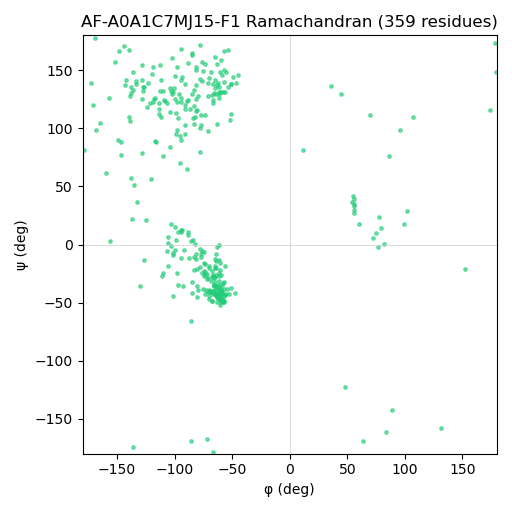OM 2533 C C . PHE A 1 329 ? 5.371 18.362 3.203 1.00 82.06 329 PHE A C 1
ATOM 2535 O O . PHE A 1 329 ? 5.777 17.825 2.178 1.00 82.06 329 PHE A O 1
ATOM 2542 N N . ILE A 1 330 ? 4.305 19.164 3.216 1.00 80.19 330 ILE A N 1
ATOM 2543 C CA . ILE A 1 330 ? 3.500 19.449 2.023 1.00 80.19 330 ILE A CA 1
ATOM 2544 C C . ILE A 1 330 ? 4.338 20.179 0.969 1.00 80.19 330 ILE A C 1
ATOM 2546 O O . ILE A 1 330 ? 4.388 19.731 -0.172 1.00 80.19 330 ILE A O 1
ATOM 2550 N N . ASP A 1 331 ? 5.042 21.246 1.342 1.00 83.06 331 ASP A N 1
ATOM 2551 C CA . ASP A 1 331 ? 5.814 22.079 0.415 1.00 83.06 331 ASP A CA 1
ATOM 2552 C C . ASP A 1 331 ? 6.924 21.293 -0.294 1.00 83.06 331 ASP A C 1
ATOM 2554 O O . ASP A 1 331 ? 7.193 21.517 -1.474 1.00 83.06 331 ASP A O 1
ATOM 2558 N N . LEU A 1 332 ? 7.565 20.353 0.408 1.00 78.75 332 LEU A N 1
ATOM 2559 C CA . LEU A 1 332 ? 8.626 19.527 -0.168 1.00 78.75 332 LEU A CA 1
ATOM 2560 C C . LEU A 1 332 ? 8.101 18.427 -1.095 1.00 78.75 332 LEU A C 1
ATOM 2562 O O . LEU A 1 332 ? 8.846 17.985 -1.970 1.00 78.75 332 LEU A O 1
ATOM 2566 N N . LEU A 1 333 ? 6.853 17.984 -0.924 1.00 77.69 333 LEU A N 1
ATOM 2567 C CA . LEU A 1 333 ? 6.258 16.934 -1.756 1.00 77.69 333 LEU A CA 1
ATOM 2568 C C . LEU A 1 333 ? 5.380 17.479 -2.886 1.00 77.69 333 LEU A C 1
ATOM 2570 O O . LEU A 1 333 ? 5.234 16.818 -3.913 1.00 77.69 333 LEU A O 1
ATOM 2574 N N . ALA A 1 334 ? 4.838 18.688 -2.734 1.00 78.38 334 ALA A N 1
ATOM 2575 C CA . ALA A 1 334 ? 3.924 19.295 -3.692 1.00 78.38 334 ALA A CA 1
ATOM 2576 C C . ALA A 1 334 ? 4.459 19.374 -5.136 1.00 78.38 334 ALA A C 1
ATOM 2578 O O . ALA A 1 334 ? 3.677 19.100 -6.045 1.00 78.38 334 ALA A O 1
ATOM 2579 N N . PRO A 1 335 ? 5.753 19.664 -5.398 1.00 80.50 335 PRO A N 1
ATOM 2580 C CA . PRO A 1 335 ? 6.276 19.724 -6.765 1.00 80.50 335 PRO A CA 1
ATOM 2581 C C . PRO A 1 335 ? 6.245 18.392 -7.527 1.00 80.50 335 PRO A C 1
ATOM 2583 O O . PRO A 1 335 ? 6.332 18.400 -8.750 1.00 80.50 33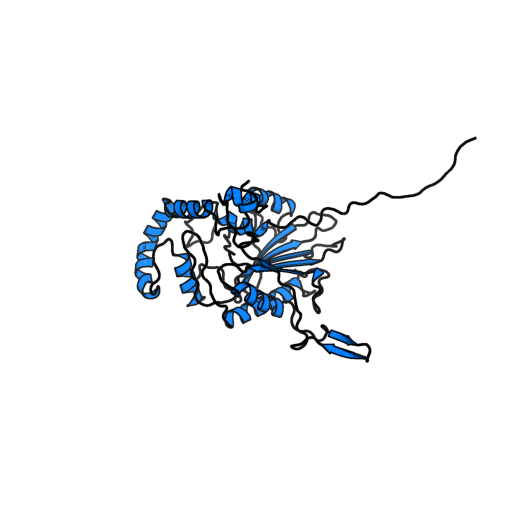5 PRO A O 1
ATOM 2586 N N . ALA A 1 336 ? 6.167 17.263 -6.818 1.00 76.12 336 ALA A N 1
ATOM 2587 C CA . ALA A 1 336 ? 6.119 15.922 -7.403 1.00 76.12 336 ALA A CA 1
ATOM 2588 C C . ALA A 1 336 ? 4.706 15.312 -7.380 1.00 76.12 336 ALA A C 1
ATOM 2590 O O . ALA A 1 336 ? 4.512 14.177 -7.813 1.00 76.12 336 ALA A O 1
ATOM 2591 N N . ALA A 1 337 ? 3.724 16.028 -6.831 1.00 74.75 337 ALA A N 1
ATOM 2592 C CA . ALA A 1 337 ? 2.376 15.517 -6.667 1.00 74.75 337 ALA A CA 1
ATOM 2593 C C . ALA A 1 337 ? 1.560 15.677 -7.952 1.00 74.75 337 ALA A C 1
ATOM 2595 O O . ALA A 1 337 ? 1.502 16.759 -8.529 1.00 74.75 337 ALA A O 1
ATOM 2596 N N . VAL A 1 338 ? 0.871 14.605 -8.338 1.00 79.38 338 VAL A N 1
ATOM 2597 C CA . VAL A 1 338 ? -0.169 14.621 -9.372 1.00 79.38 338 VAL A CA 1
ATOM 2598 C C . VAL A 1 338 ? -1.518 14.674 -8.665 1.00 79.38 338 VAL A C 1
ATOM 2600 O O . VAL A 1 338 ? -1.888 13.732 -7.965 1.00 79.38 338 VAL A O 1
ATOM 2603 N N . ASN A 1 339 ? -2.233 15.788 -8.812 1.00 77.94 339 ASN A N 1
ATOM 2604 C CA . ASN A 1 339 ? -3.365 16.150 -7.953 1.00 77.94 339 ASN A CA 1
ATOM 2605 C C . ASN A 1 339 ? -4.736 15.887 -8.581 1.00 77.94 339 ASN A C 1
ATOM 2607 O O . ASN A 1 339 ? -5.765 16.060 -7.926 1.00 77.94 339 ASN A O 1
ATOM 2611 N N . SER A 1 340 ? -4.782 15.508 -9.857 1.00 82.56 340 SER A N 1
ATOM 2612 C CA . SER A 1 340 ? -6.036 15.210 -10.545 1.00 82.56 340 SER A CA 1
ATOM 2613 C C . SER A 1 340 ? -5.848 14.196 -11.662 1.00 82.56 340 SER A C 1
ATOM 2615 O O . SER A 1 340 ? -4.771 14.089 -12.250 1.00 82.56 340 SER A O 1
ATOM 2617 N N . THR A 1 341 ? -6.937 13.516 -12.023 1.00 85.31 341 THR A N 1
ATOM 2618 C CA . THR A 1 341 ? -6.971 12.637 -13.195 1.00 85.31 341 THR A CA 1
ATOM 2619 C C . THR A 1 341 ? -6.592 13.393 -14.470 1.00 85.31 341 THR A C 1
ATOM 2621 O O . THR A 1 341 ? -5.848 12.864 -15.280 1.00 85.31 341 THR A O 1
ATOM 2624 N N . GLN A 1 342 ? -7.014 14.652 -14.639 1.00 89.75 342 GLN A N 1
ATOM 2625 C CA . GLN A 1 342 ? -6.671 15.452 -15.824 1.00 89.75 342 GLN A CA 1
ATOM 2626 C C . GLN A 1 342 ? -5.163 15.734 -15.935 1.00 89.75 342 GLN A C 1
ATOM 2628 O O . GLN A 1 342 ? -4.581 15.645 -17.020 1.00 89.75 342 GLN A O 1
ATOM 2633 N N . GLU A 1 343 ? -4.529 16.075 -14.812 1.00 88.12 343 GLU A N 1
ATOM 2634 C CA . GLU A 1 343 ? -3.080 16.266 -14.742 1.00 88.12 343 GLU A CA 1
ATOM 2635 C C . GLU A 1 343 ? -2.349 14.960 -15.063 1.00 88.12 343 GLU A C 1
ATOM 2637 O O . GLU A 1 343 ? -1.449 14.961 -15.901 1.00 88.12 343 GLU A O 1
ATOM 2642 N N . TRP A 1 344 ? -2.804 13.841 -14.488 1.00 89.00 344 TRP A N 1
ATOM 2643 C CA . TRP A 1 344 ? -2.284 12.511 -14.795 1.00 89.00 344 TRP A CA 1
ATOM 2644 C C . TRP A 1 344 ? -2.404 12.174 -16.286 1.00 89.00 344 TRP A C 1
ATOM 2646 O O . TRP A 1 344 ? -1.410 11.798 -16.897 1.00 89.00 344 TRP A O 1
ATOM 2656 N N . CYS A 1 345 ? -3.568 12.392 -16.911 1.00 92.12 345 CYS A N 1
ATOM 2657 C CA . CYS A 1 345 ? -3.775 12.152 -18.345 1.00 92.12 345 CYS A CA 1
ATOM 2658 C C . CYS A 1 345 ? -2.763 12.915 -19.205 1.00 92.12 345 CYS A C 1
ATOM 2660 O O . CYS A 1 345 ? -2.195 12.369 -20.151 1.00 92.12 345 CYS A O 1
ATOM 2662 N N . THR A 1 346 ? -2.508 14.176 -18.844 1.00 93.19 346 THR A N 1
ATOM 2663 C CA . THR A 1 346 ? -1.539 15.029 -19.539 1.00 93.19 346 THR A CA 1
ATOM 2664 C C . THR A 1 346 ? -0.114 14.514 -19.341 1.00 93.19 346 THR A C 1
ATOM 2666 O O . THR A 1 346 ? 0.619 14.345 -20.314 1.00 93.19 346 THR A O 1
ATOM 2669 N N . LEU A 1 347 ? 0.270 14.222 -18.094 1.00 91.19 347 LEU A N 1
ATOM 2670 C CA . LEU A 1 347 ? 1.602 13.731 -17.737 1.00 91.19 347 LEU A CA 1
ATOM 2671 C C . LEU A 1 347 ? 1.906 12.375 -18.375 1.00 91.19 347 LEU A C 1
ATOM 2673 O O . LEU A 1 347 ? 3.017 12.155 -18.848 1.00 91.19 347 LEU A O 1
ATOM 2677 N N . CYS A 1 348 ? 0.917 11.489 -18.427 1.00 91.94 348 CYS A N 1
ATOM 2678 C CA . CYS A 1 348 ? 1.045 10.152 -18.985 1.00 91.94 348 CYS A CA 1
ATOM 2679 C C . CYS A 1 348 ? 0.901 10.093 -20.503 1.00 91.94 348 CYS A C 1
ATOM 2681 O O . CYS A 1 348 ? 1.187 9.046 -21.079 1.00 91.94 348 CYS A O 1
ATOM 2683 N N . ASN A 1 349 ? 0.469 11.179 -21.155 1.00 95.81 349 ASN A N 1
ATOM 2684 C CA . ASN A 1 349 ? 0.043 11.164 -22.555 1.00 95.81 349 ASN A CA 1
ATOM 2685 C C . ASN A 1 349 ? -1.061 10.109 -22.810 1.00 95.81 349 ASN A C 1
ATOM 2687 O O . ASN A 1 349 ? -1.044 9.377 -23.799 1.00 95.81 349 ASN A O 1
ATOM 2691 N N . GLN A 1 350 ? -2.022 10.018 -21.885 1.00 93.19 350 GLN A N 1
ATOM 2692 C CA . GLN A 1 350 ? -3.164 9.105 -21.952 1.00 93.19 350 GLN A CA 1
ATOM 2693 C C . GLN A 1 350 ? -4.429 9.870 -22.361 1.00 93.19 350 GLN A C 1
ATOM 2695 O O . GLN A 1 350 ? -4.738 10.923 -21.809 1.00 93.19 350 GLN A O 1
ATOM 2700 N N . THR A 1 351 ? -5.179 9.336 -23.329 1.00 93.81 351 THR A N 1
ATOM 2701 C CA . THR A 1 351 ? -6.311 10.043 -23.963 1.00 93.81 351 THR A CA 1
ATOM 2702 C C . THR A 1 351 ? -7.628 9.273 -23.959 1.00 93.81 351 THR A C 1
ATOM 2704 O O . THR A 1 351 ? -8.668 9.863 -24.247 1.00 93.81 351 THR A O 1
ATOM 2707 N N . THR A 1 352 ? -7.621 7.974 -23.651 1.00 92.19 352 THR A N 1
ATOM 2708 C CA . THR A 1 352 ? -8.806 7.111 -23.799 1.00 92.19 352 THR A CA 1
ATOM 2709 C C . THR A 1 352 ? -9.132 6.282 -22.565 1.00 92.19 352 THR A C 1
ATOM 2711 O O . THR A 1 352 ? -10.308 6.065 -22.288 1.00 92.19 352 THR A O 1
ATOM 2714 N N . LEU A 1 353 ? -8.120 5.810 -21.837 1.00 90.62 353 LEU A N 1
ATOM 2715 C CA . LEU A 1 353 ? -8.287 4.930 -20.677 1.00 90.62 353 LEU A CA 1
ATOM 2716 C C . LEU A 1 353 ? -8.319 5.726 -19.368 1.00 90.62 353 LEU A C 1
ATOM 2718 O O . LEU A 1 353 ? -7.973 6.907 -19.363 1.00 90.62 353 LEU A O 1
ATOM 2722 N N . ARG A 1 354 ? -8.700 5.067 -18.263 1.00 86.00 354 ARG A N 1
ATOM 2723 C CA . ARG A 1 354 ? -8.550 5.596 -16.891 1.00 86.00 354 ARG A CA 1
ATOM 2724 C C . ARG A 1 354 ? -9.228 6.965 -16.686 1.00 86.00 354 ARG A C 1
ATOM 2726 O O . ARG A 1 354 ? -8.665 7.886 -16.100 1.00 86.00 354 ARG A O 1
ATOM 2733 N N . GLY A 1 355 ? -10.409 7.138 -17.284 1.00 87.50 355 GLY A N 1
ATOM 2734 C CA . GLY A 1 355 ? -11.166 8.393 -17.266 1.00 87.50 355 GLY A CA 1
ATOM 2735 C C . GLY A 1 355 ? -10.662 9.498 -18.207 1.00 87.50 355 GLY A C 1
ATOM 2736 O O . GLY A 1 355 ? -11.310 10.534 -18.301 1.00 87.50 355 GLY A O 1
ATOM 2737 N N . CYS A 1 356 ? -9.570 9.310 -18.959 1.00 91.12 356 CYS A N 1
ATOM 2738 C CA . CYS A 1 356 ? -8.999 10.380 -19.790 1.00 91.12 356 CYS A CA 1
ATOM 2739 C C . CYS A 1 356 ? -9.833 10.768 -21.017 1.00 91.12 356 CYS A C 1
ATOM 2741 O O . CYS A 1 356 ? -9.687 11.878 -21.531 1.00 91.12 356 CYS A O 1
ATOM 2743 N N . SER A 1 357 ? -10.738 9.895 -21.465 1.00 90.88 357 SER A N 1
ATOM 2744 C CA . SER A 1 357 ? -11.609 10.157 -22.618 1.00 90.88 357 SER A CA 1
ATOM 2745 C C . SER A 1 357 ? -12.502 11.389 -22.438 1.00 90.88 357 SER A C 1
ATOM 2747 O O . SER A 1 357 ? -12.850 12.031 -23.426 1.00 90.88 357 SER A O 1
ATOM 2749 N N . VAL A 1 358 ? -12.827 11.772 -21.197 1.00 90.06 358 VAL A N 1
ATOM 2750 C CA . VAL A 1 358 ? -13.668 12.948 -20.904 1.00 90.06 358 VAL A CA 1
ATOM 2751 C C . VAL A 1 358 ? -12.950 14.282 -21.130 1.00 90.06 358 VAL A C 1
ATOM 2753 O O . VAL A 1 358 ? -13.611 15.312 -21.232 1.00 90.06 358 VAL A O 1
ATOM 2756 N N . PHE A 1 359 ? -11.614 14.277 -21.209 1.00 87.38 359 PHE A N 1
ATOM 2757 C CA . PHE A 1 359 ? -10.794 15.477 -21.416 1.00 87.38 359 PHE A CA 1
ATOM 2758 C C . PHE A 1 359 ? -10.349 15.657 -22.873 1.00 87.38 359 PHE A C 1
ATOM 2760 O O . PHE A 1 359 ? -9.731 16.666 -23.206 1.00 87.38 359 PHE A O 1
ATOM 2767 N N . ASN A 1 360 ? -10.652 14.687 -23.739 1.00 75.56 360 ASN A N 1
ATOM 2768 C CA . ASN A 1 360 ? -10.287 14.693 -25.149 1.00 75.56 360 ASN A CA 1
ATOM 2769 C C . ASN A 1 360 ? -11.452 15.253 -25.989 1.00 75.56 360 ASN A C 1
ATOM 2771 O O . ASN A 1 360 ? -12.157 14.506 -26.670 1.00 75.56 360 ASN A O 1
ATOM 2775 N N . THR A 1 361 ? -11.703 16.560 -25.868 1.00 59.34 361 THR A N 1
ATOM 2776 C CA . THR A 1 361 ? -12.750 17.297 -26.609 1.00 59.34 361 THR A CA 1
ATOM 2777 C C . THR A 1 361 ? -12.179 18.383 -27.494 1.00 59.34 361 THR A C 1
ATOM 2779 O O . THR A 1 361 ? -11.338 19.152 -26.973 1.00 59.34 361 THR A O 1
#

InterPro domains:
  IPR029033 Histidine phosphatase superfamily [G3DSA:3.40.50.1240] (76-264)
  IPR029033 Histidine phosphatase superfamily [G3DSA:3.40.50.1240] (265-354)
  IPR029033 Histidine phosphatase superfamily [SSF53254] (77-351)
  IPR050645 Histidine Acid Phosphatase [PTHR11567] (76-249)